Protein AF-A0A6C0BG26-F1 (afdb_monomer_lite)

Sequence (231 aa):
MASESINTCLINWVTEQQRTPGCIRQIKELVEAQPPTTLTLYRGHTGGEAVIYDAEWWSTSSSKTVANSEFSKKSGSQFMIHVMNVPVLDVNRYANENGFLTDLKEYASECEYILLGGGTFYNSPNMTSVGFRDDNDGKYSTWYRIEPRAHVFTNEEVIRRALNRVSGMEDMINDDNDLNPYINDLLLTKGQKDTIMKHILSTKNVKNGGTRRKRCKHSKRHSRRLKAYMY

Secondary structure (DSSP, 8-state):
-PPPPHHHHHHHHHHH----HHHHHHHHHHHHTSPEEEEEEEEEESSS-------SEEEEES-HHHIIIII--TT-EEEEEEEEEEEEEEHHHHHHHTT-GGGGTTTGGG-EEEEESS-EEESSTT--SBS-EE-STTEEEEEEE---S-----HHHHHHHHHHHHHTTTTT--SGGGSHHHHHHS---HHHHHHHHHHHHHHHHHHTTS--PPPP---SSSSSTTSSS--

Radius of gyration: 18.45 Å; chains: 1; bounding box: 45×50×50 Å

Structure (mmCIF, N/CA/C/O backbone):
data_AF-A0A6C0BG26-F1
#
_entry.id   AF-A0A6C0BG26-F1
#
loop_
_atom_site.group_PDB
_atom_site.id
_atom_site.type_symbol
_atom_site.label_atom_id
_atom_site.label_alt_id
_atom_site.label_comp_id
_atom_site.label_asym_id
_atom_site.label_entity_id
_atom_site.label_seq_id
_atom_site.pdbx_PDB_ins_code
_atom_site.Cartn_x
_atom_site.Cartn_y
_atom_site.Cartn_z
_atom_site.occupancy
_atom_site.B_iso_or_equiv
_atom_site.auth_seq_id
_atom_site.auth_comp_id
_atom_site.auth_asym_id
_atom_site.auth_atom_id
_atom_site.pdbx_PDB_model_num
ATOM 1 N N . MET A 1 1 ? 5.583 2.942 29.988 1.00 46.28 1 MET A N 1
ATOM 2 C CA . MET A 1 1 ? 4.732 3.667 29.021 1.00 46.28 1 MET A CA 1
ATOM 3 C C . MET A 1 1 ? 3.665 2.694 28.552 1.00 46.28 1 MET A C 1
ATOM 5 O O . MET A 1 1 ? 4.033 1.573 28.226 1.00 46.28 1 MET A O 1
ATOM 9 N N . ALA A 1 2 ? 2.380 3.051 28.618 1.00 50.50 2 ALA A N 1
ATOM 10 C CA . ALA A 1 2 ? 1.315 2.194 28.092 1.00 50.50 2 ALA A CA 1
ATOM 11 C C . ALA A 1 2 ? 1.467 2.092 26.565 1.00 50.50 2 ALA A C 1
ATOM 13 O O . ALA A 1 2 ? 1.726 3.112 25.926 1.00 50.50 2 ALA A O 1
ATOM 14 N N . SER A 1 3 ? 1.376 0.891 25.987 1.00 67.06 3 SER A N 1
ATOM 15 C CA . SER A 1 3 ? 1.394 0.755 24.528 1.00 67.06 3 SER A CA 1
ATOM 16 C C . SER A 1 3 ? 0.088 1.304 23.962 1.00 67.06 3 SER A C 1
ATOM 18 O O . SER A 1 3 ? -0.987 0.899 24.407 1.00 67.06 3 SER A O 1
ATOM 20 N N . GLU A 1 4 ? 0.174 2.212 22.991 1.00 80.12 4 GLU A N 1
ATOM 21 C CA . GLU A 1 4 ? -0.990 2.650 22.215 1.00 80.12 4 GLU A CA 1
ATOM 22 C C . GLU A 1 4 ? -1.659 1.436 21.561 1.00 80.12 4 GLU A C 1
ATOM 24 O O . GLU A 1 4 ? -0.968 0.513 21.124 1.00 80.12 4 GLU A O 1
ATOM 29 N N . SER A 1 5 ? -2.994 1.422 21.520 1.00 91.69 5 SER A N 1
ATOM 30 C CA . SER A 1 5 ? -3.741 0.337 20.878 1.00 91.69 5 SER A CA 1
ATOM 31 C C . SER A 1 5 ? -3.563 0.369 19.357 1.00 91.69 5 SER A C 1
ATOM 33 O O . SER A 1 5 ? -3.412 1.447 18.776 1.00 91.69 5 SER A O 1
ATOM 35 N N . ILE A 1 6 ? -3.668 -0.788 18.696 1.00 93.00 6 ILE A N 1
ATOM 36 C CA . ILE A 1 6 ? -3.610 -0.877 17.228 1.00 93.00 6 ILE A CA 1
ATOM 37 C C . ILE A 1 6 ? -4.648 0.028 16.547 1.00 93.00 6 ILE A C 1
ATOM 39 O O . ILE A 1 6 ? -4.337 0.674 15.549 1.00 93.00 6 ILE A O 1
ATOM 43 N N . ASN A 1 7 ? -5.853 0.146 17.113 1.00 94.12 7 ASN A N 1
ATOM 44 C CA . ASN A 1 7 ? -6.909 0.998 16.563 1.00 94.12 7 ASN A CA 1
ATOM 45 C C . ASN A 1 7 ? -6.512 2.478 16.636 1.00 94.12 7 ASN A C 1
ATOM 47 O O . ASN A 1 7 ? -6.645 3.195 15.650 1.00 94.12 7 ASN A O 1
ATOM 51 N N . THR A 1 8 ? -5.945 2.918 17.765 1.00 93.12 8 THR A N 1
ATOM 52 C CA . THR A 1 8 ? -5.396 4.277 17.914 1.00 93.12 8 THR A CA 1
ATOM 53 C C . THR A 1 8 ? -4.284 4.534 16.901 1.00 93.12 8 THR A C 1
ATOM 55 O O . THR A 1 8 ? -4.273 5.571 16.246 1.00 93.12 8 THR A O 1
ATOM 58 N N . CYS A 1 9 ? -3.381 3.570 16.721 1.00 91.25 9 CYS A N 1
ATOM 59 C CA . CYS A 1 9 ? -2.314 3.673 15.736 1.00 91.25 9 CYS A CA 1
ATOM 60 C C . CYS A 1 9 ? -2.845 3.810 14.306 1.00 91.25 9 CYS A C 1
ATOM 62 O O . CYS A 1 9 ? -2.352 4.655 13.560 1.00 91.25 9 CYS A O 1
ATOM 64 N N . LEU A 1 10 ? -3.861 3.027 13.929 1.00 92.44 10 LEU A N 1
ATOM 65 C CA . LEU A 1 10 ? -4.459 3.111 12.598 1.00 92.44 10 LEU A CA 1
ATOM 66 C C . LEU A 1 10 ? -5.213 4.433 12.396 1.00 92.44 10 LEU A C 1
ATOM 68 O O . LEU A 1 10 ? -5.048 5.063 11.357 1.00 92.44 10 LEU A O 1
ATOM 72 N N . ILE A 1 11 ? -5.974 4.898 13.393 1.00 92.06 11 ILE A N 1
ATOM 73 C CA . ILE A 1 11 ? -6.655 6.202 13.341 1.00 92.06 11 ILE A CA 1
ATOM 74 C C . ILE A 1 11 ? -5.639 7.328 13.152 1.00 92.06 11 ILE A C 1
ATOM 76 O O . ILE A 1 11 ? -5.790 8.146 12.244 1.00 92.06 11 ILE A O 1
ATOM 80 N N . ASN A 1 12 ? -4.574 7.352 13.954 1.00 89.75 12 ASN A N 1
ATOM 81 C CA . ASN A 1 12 ? -3.554 8.396 13.869 1.00 89.75 12 ASN A CA 1
ATOM 82 C C . ASN A 1 12 ? -2.749 8.302 12.563 1.00 89.75 12 ASN A C 1
ATOM 84 O O . ASN A 1 12 ? -2.318 9.323 12.027 1.00 89.75 12 ASN A O 1
ATOM 88 N N . TRP A 1 13 ? -2.561 7.100 12.011 1.00 88.00 13 TRP A N 1
ATOM 89 C CA . TRP A 1 13 ? -1.994 6.935 10.674 1.00 88.00 13 TRP A CA 1
ATOM 90 C C . TRP A 1 13 ? -2.896 7.568 9.612 1.00 88.00 13 TRP A C 1
ATOM 92 O O . TRP A 1 13 ? -2.445 8.451 8.889 1.00 88.00 13 TRP A O 1
ATOM 102 N N . VAL A 1 14 ? -4.167 7.166 9.538 1.00 88.00 14 VAL A N 1
ATOM 103 C CA . VAL A 1 14 ? -5.095 7.629 8.492 1.00 88.00 14 VAL A CA 1
ATOM 104 C C . VAL A 1 14 ? -5.297 9.143 8.585 1.00 88.00 14 VAL A C 1
ATOM 106 O O . VAL A 1 14 ? -5.146 9.865 7.601 1.00 88.00 14 VAL A O 1
ATOM 109 N N . THR A 1 15 ? -5.571 9.646 9.789 1.00 85.81 15 THR A N 1
ATOM 110 C CA . THR A 1 15 ? -6.006 11.037 9.986 1.00 85.81 15 THR A CA 1
ATOM 111 C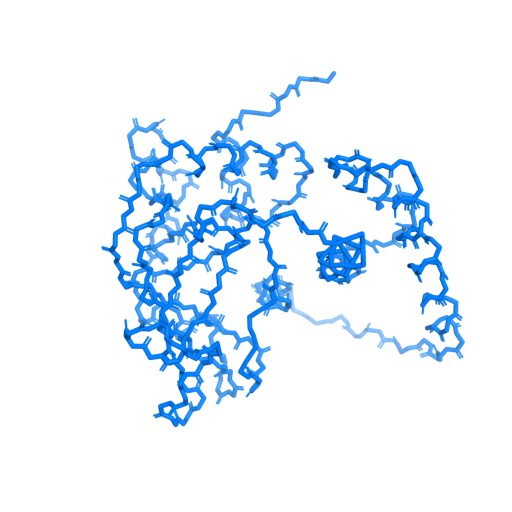 C . THR A 1 15 ? -4.841 12.022 10.108 1.00 85.81 15 THR A C 1
ATOM 113 O O . THR A 1 15 ? -4.891 13.120 9.543 1.00 85.81 15 THR A O 1
ATOM 116 N N . GLU A 1 16 ? -3.766 11.635 10.802 1.00 82.88 16 GLU A N 1
ATOM 117 C CA . GLU A 1 16 ? -2.639 12.518 11.129 1.00 82.88 16 GLU A CA 1
ATOM 118 C C . GLU A 1 16 ? -1.332 12.141 10.423 1.00 82.88 16 GLU A C 1
ATOM 120 O O . GLU A 1 16 ? -0.374 12.918 10.461 1.00 82.88 16 GLU A O 1
ATOM 125 N N . GLN A 1 17 ? -1.281 10.984 9.752 1.00 76.75 17 GLN A N 1
ATOM 126 C CA . GLN A 1 17 ? -0.060 10.416 9.170 1.00 76.75 17 GLN A CA 1
ATOM 127 C C . GLN A 1 17 ? 1.045 10.244 10.225 1.00 76.75 17 GLN A C 1
ATOM 129 O O . GLN A 1 17 ? 2.234 10.424 9.943 1.00 76.75 17 GLN A O 1
ATOM 134 N N . GLN A 1 18 ? 0.654 9.911 11.460 1.00 80.31 18 GLN A N 1
ATOM 135 C CA . GLN A 1 18 ? 1.579 9.676 12.564 1.00 80.31 18 GLN A CA 1
ATOM 136 C C . GLN A 1 18 ? 2.355 8.370 12.344 1.00 80.31 18 GLN A C 1
ATOM 138 O O . GLN A 1 18 ? 1.785 7.322 12.050 1.00 80.31 18 GLN A O 1
ATOM 143 N N . ARG A 1 19 ? 3.680 8.432 12.511 1.00 73.56 19 ARG A N 1
ATOM 144 C CA . ARG A 1 19 ? 4.614 7.334 12.212 1.00 73.56 19 ARG A CA 1
ATOM 145 C C . ARG A 1 19 ? 5.505 6.976 13.402 1.00 73.56 19 ARG A C 1
ATOM 147 O O . ARG A 1 19 ? 6.713 6.856 13.248 1.00 73.56 19 ARG A O 1
ATOM 154 N N . THR A 1 20 ? 4.944 6.845 14.605 1.00 80.06 20 THR A N 1
ATOM 155 C CA . THR A 1 20 ? 5.749 6.405 15.760 1.00 80.06 20 THR A CA 1
ATOM 156 C C . THR A 1 20 ? 6.237 4.966 15.539 1.00 80.06 20 THR A C 1
ATOM 158 O O . THR A 1 20 ? 5.482 4.162 14.989 1.00 80.06 20 THR A O 1
ATOM 161 N N . PRO A 1 21 ? 7.453 4.587 15.982 1.00 75.94 21 PRO A N 1
ATOM 162 C CA . PRO A 1 21 ? 7.977 3.232 15.765 1.00 75.94 21 PRO A CA 1
ATOM 163 C C . PRO A 1 21 ? 7.028 2.130 16.261 1.00 75.94 21 PRO A C 1
ATOM 165 O O . PRO A 1 21 ? 6.791 1.136 15.576 1.00 75.94 21 PRO A O 1
ATOM 168 N N . GLY A 1 22 ? 6.404 2.354 17.425 1.00 79.81 22 GLY A N 1
ATOM 169 C CA . GLY A 1 22 ? 5.422 1.441 18.007 1.00 79.81 22 GLY A CA 1
ATOM 170 C C . GLY A 1 22 ? 4.176 1.259 17.139 1.00 79.81 22 GLY A C 1
ATOM 171 O O . GLY A 1 22 ? 3.756 0.123 16.932 1.00 79.81 22 GLY A O 1
ATOM 172 N N . CYS A 1 23 ? 3.612 2.341 16.597 1.00 84.31 23 CYS A N 1
ATOM 173 C CA . CYS A 1 23 ? 2.473 2.236 15.688 1.00 84.31 23 CYS A CA 1
ATOM 174 C C . CYS A 1 23 ? 2.854 1.634 14.346 1.00 84.31 23 CYS A C 1
ATOM 176 O O . CYS A 1 23 ? 2.082 0.850 13.799 1.00 84.31 23 CYS A O 1
ATOM 178 N N . ILE A 1 24 ? 4.057 1.935 13.848 1.00 83.06 24 ILE A N 1
ATOM 179 C CA . ILE A 1 24 ? 4.533 1.348 12.602 1.00 83.06 24 ILE A CA 1
ATOM 180 C C . ILE A 1 24 ? 4.588 -0.171 12.716 1.00 83.06 24 ILE A C 1
ATOM 182 O O . ILE A 1 24 ? 4.045 -0.884 11.874 1.00 83.06 24 ILE A O 1
ATOM 186 N N . ARG A 1 25 ? 5.215 -0.669 13.783 1.00 83.75 25 ARG A N 1
ATOM 187 C CA . ARG A 1 25 ? 5.314 -2.105 14.036 1.00 83.75 25 ARG A CA 1
ATOM 188 C C . ARG A 1 25 ? 3.932 -2.752 14.144 1.00 83.75 25 ARG A C 1
ATOM 190 O O . ARG A 1 25 ? 3.691 -3.741 13.465 1.00 83.75 25 ARG A O 1
ATOM 197 N N . GLN A 1 26 ? 3.027 -2.164 14.926 1.00 87.81 26 GLN A N 1
ATOM 198 C CA . GLN A 1 26 ? 1.677 -2.701 15.118 1.00 87.81 26 GLN A CA 1
ATOM 199 C C . GLN A 1 26 ? 0.869 -2.753 13.811 1.00 87.81 26 GLN A C 1
ATOM 201 O O . GLN A 1 26 ? 0.265 -3.779 13.510 1.00 87.81 26 GLN A O 1
ATOM 206 N N . ILE A 1 27 ? 0.877 -1.683 13.006 1.00 90.38 27 ILE A N 1
ATOM 207 C CA . ILE A 1 27 ? 0.175 -1.663 11.709 1.00 90.38 27 ILE A CA 1
ATOM 208 C C . ILE A 1 27 ? 0.770 -2.711 10.772 1.00 90.38 27 ILE A C 1
ATOM 210 O O . ILE A 1 27 ? 0.035 -3.440 10.113 1.00 90.38 27 ILE A O 1
ATOM 214 N N . LYS A 1 28 ? 2.098 -2.830 10.734 1.00 87.62 28 LYS A N 1
ATOM 215 C CA . LYS A 1 28 ? 2.762 -3.841 9.915 1.00 87.62 28 LYS A CA 1
ATOM 216 C C . LYS A 1 28 ? 2.366 -5.262 10.322 1.00 87.62 28 LYS A C 1
ATOM 218 O O . LYS A 1 28 ? 2.008 -6.042 9.448 1.00 87.62 28 LYS A O 1
ATOM 223 N N . GLU A 1 29 ? 2.400 -5.581 11.615 1.00 88.50 29 GLU A N 1
ATOM 224 C CA . GLU A 1 29 ? 1.970 -6.884 12.146 1.00 88.50 29 GLU A CA 1
ATOM 225 C C . GLU A 1 29 ? 0.501 -7.170 11.797 1.00 88.50 29 GLU A C 1
ATOM 227 O O . GLU A 1 29 ? 0.163 -8.280 11.386 1.00 88.50 29 GLU A O 1
ATOM 232 N N . LEU A 1 30 ? -0.366 -6.152 11.875 1.00 93.50 30 LEU A N 1
ATOM 233 C CA . LEU A 1 30 ? -1.766 -6.261 11.467 1.00 93.50 30 LEU A CA 1
ATOM 234 C C . LEU A 1 30 ? -1.913 -6.592 9.973 1.00 93.50 30 LEU A C 1
ATOM 236 O O . LEU A 1 30 ? -2.741 -7.433 9.620 1.00 93.50 30 LEU A O 1
ATOM 240 N N . VAL A 1 31 ? -1.134 -5.945 9.101 1.00 93.12 31 VAL A N 1
ATOM 241 C CA . VAL A 1 31 ? -1.153 -6.199 7.649 1.00 93.12 31 VAL A CA 1
ATOM 242 C C . VAL A 1 31 ? -0.584 -7.585 7.335 1.00 93.12 31 VAL A C 1
ATOM 244 O O . VAL A 1 31 ? -1.168 -8.306 6.533 1.00 93.12 31 VAL A O 1
ATOM 247 N N . GLU A 1 32 ? 0.517 -7.987 7.977 1.00 90.69 32 GLU A N 1
ATOM 248 C CA . GLU A 1 32 ? 1.130 -9.317 7.818 1.00 90.69 32 GLU A CA 1
ATOM 249 C C . GLU A 1 32 ? 0.174 -10.455 8.213 1.00 90.69 32 GLU A C 1
ATOM 251 O O . GLU A 1 32 ? 0.242 -11.537 7.631 1.00 90.69 32 GLU A O 1
ATOM 256 N N . ALA A 1 33 ? -0.740 -10.204 9.154 1.00 90.25 33 ALA A N 1
ATOM 257 C CA . ALA A 1 33 ? -1.762 -11.159 9.577 1.00 90.25 33 ALA A CA 1
ATOM 258 C C . ALA A 1 33 ? -2.964 -11.272 8.615 1.00 90.25 33 ALA A C 1
ATOM 260 O O . ALA A 1 33 ? -3.807 -12.153 8.801 1.00 90.25 33 ALA A O 1
ATOM 261 N N . GLN A 1 34 ? -3.077 -10.402 7.603 1.00 93.38 34 GLN A N 1
ATOM 262 C CA . GLN A 1 34 ? -4.176 -10.464 6.635 1.00 93.38 34 GLN A CA 1
ATOM 263 C C . GLN A 1 34 ? -3.987 -11.622 5.644 1.00 93.38 34 GLN A C 1
ATOM 265 O O . GLN A 1 34 ? -2.857 -11.945 5.265 1.00 93.38 34 GLN A O 1
ATOM 270 N N . PRO A 1 35 ? -5.079 -12.238 5.156 1.00 91.25 35 PRO A N 1
ATOM 271 C CA . PRO A 1 35 ? -4.975 -13.240 4.108 1.00 91.25 35 PRO A CA 1
ATOM 272 C C . PRO A 1 35 ? -4.396 -12.624 2.819 1.00 91.25 35 PRO A C 1
ATOM 274 O O . PRO A 1 35 ? -4.797 -11.521 2.421 1.00 91.25 35 PRO A O 1
ATOM 277 N N . PRO A 1 36 ? -3.488 -13.330 2.122 1.00 92.56 36 PRO A N 1
ATOM 278 C CA . PRO A 1 36 ? -3.013 -12.906 0.813 1.00 92.56 36 PRO A CA 1
ATOM 279 C C . PRO A 1 36 ? -4.170 -12.692 -0.164 1.00 92.56 36 PRO A C 1
ATOM 281 O O . PRO A 1 36 ? -5.054 -13.539 -0.291 1.00 92.56 36 PRO A O 1
ATOM 284 N N . THR A 1 37 ? -4.163 -11.557 -0.861 1.00 94.25 37 THR A N 1
ATOM 285 C CA . THR A 1 37 ? -5.224 -11.183 -1.802 1.00 94.25 37 THR A CA 1
ATOM 286 C C . THR A 1 37 ? -4.628 -10.723 -3.129 1.00 94.25 37 THR A C 1
ATOM 288 O O . THR A 1 37 ? -3.516 -10.191 -3.187 1.00 94.25 37 THR A O 1
ATOM 291 N N . THR A 1 38 ? -5.381 -10.935 -4.209 1.00 96.25 38 THR A N 1
ATOM 292 C CA . THR A 1 38 ? -5.090 -10.394 -5.538 1.00 96.25 38 THR A CA 1
ATOM 293 C C . THR A 1 38 ? -6.139 -9.351 -5.891 1.00 96.25 38 THR A C 1
ATOM 295 O O . THR A 1 38 ? -7.327 -9.663 -5.946 1.00 96.25 38 THR A O 1
ATOM 298 N N . LEU A 1 39 ? -5.709 -8.113 -6.119 1.00 97.44 39 LEU A N 1
ATOM 299 C CA . LEU A 1 39 ? -6.591 -6.993 -6.432 1.00 97.44 39 LEU A CA 1
ATOM 300 C C . LEU A 1 39 ? -5.829 -5.883 -7.159 1.00 97.44 39 LEU A C 1
ATOM 302 O O . LEU A 1 39 ? -4.603 -5.880 -7.209 1.00 97.44 39 LEU A O 1
ATOM 306 N N . THR A 1 40 ? -6.561 -4.924 -7.721 1.00 97.44 40 THR A N 1
ATOM 307 C CA . THR A 1 40 ? -5.962 -3.728 -8.326 1.00 97.44 40 THR A CA 1
ATOM 308 C C . THR A 1 40 ? -6.198 -2.525 -7.428 1.00 97.44 40 THR A C 1
ATOM 310 O O . THR A 1 40 ? -7.335 -2.244 -7.055 1.00 97.44 40 THR A O 1
ATOM 313 N N . LEU A 1 41 ? -5.117 -1.825 -7.102 1.00 96.25 41 LEU A N 1
ATOM 314 C CA . LEU A 1 41 ? -5.097 -0.637 -6.258 1.00 96.25 41 LEU A CA 1
ATOM 315 C C . LEU A 1 41 ? -4.443 0.523 -7.009 1.00 96.25 41 LEU A C 1
ATOM 317 O O . LEU A 1 41 ? -3.731 0.327 -7.993 1.00 96.25 41 LEU A O 1
ATOM 321 N N . TYR A 1 42 ? -4.682 1.739 -6.539 1.00 92.69 42 TYR A N 1
ATOM 322 C CA . TYR A 1 42 ? -4.214 2.967 -7.160 1.00 92.69 42 TYR A CA 1
ATOM 323 C C . TYR A 1 42 ? -3.425 3.807 -6.163 1.00 92.69 42 TYR A C 1
ATOM 325 O O . TYR A 1 42 ? -3.792 3.919 -4.993 1.00 92.69 42 TYR A O 1
ATOM 333 N N . ARG A 1 43 ? -2.347 4.433 -6.632 1.00 88.75 43 ARG A N 1
ATOM 334 C CA . ARG A 1 43 ? -1.528 5.346 -5.832 1.00 88.75 43 ARG A CA 1
ATOM 335 C C . ARG A 1 43 ? -1.169 6.574 -6.654 1.00 88.75 43 ARG A C 1
ATOM 337 O O . ARG A 1 43 ? -0.653 6.449 -7.761 1.00 88.75 43 ARG A O 1
ATOM 344 N N . GLY A 1 44 ? -1.437 7.754 -6.106 1.00 83.00 44 GLY A N 1
ATOM 345 C CA . GLY A 1 44 ? -0.935 9.012 -6.650 1.00 83.00 44 GLY A CA 1
ATOM 346 C C . GLY A 1 44 ? 0.423 9.354 -6.046 1.00 83.00 44 GLY A C 1
ATOM 347 O O . GLY A 1 44 ? 0.684 9.059 -4.879 1.00 83.00 44 GLY A O 1
ATOM 348 N N . HIS A 1 45 ? 1.288 9.975 -6.839 1.00 75.50 45 HIS A N 1
ATOM 349 C CA . HIS A 1 45 ? 2.613 10.416 -6.421 1.00 75.50 45 HIS A CA 1
ATOM 350 C C . HIS A 1 45 ? 2.875 11.853 -6.867 1.00 75.50 45 HIS A C 1
ATOM 352 O O . HIS A 1 45 ? 2.519 12.277 -7.969 1.00 75.50 45 HIS A O 1
ATOM 358 N N . THR A 1 46 ? 3.516 12.629 -5.994 1.00 65.12 46 THR A N 1
ATOM 359 C CA . THR A 1 46 ? 3.890 14.013 -6.293 1.00 65.12 46 THR A CA 1
ATOM 360 C C . THR A 1 46 ? 5.293 14.060 -6.884 1.00 65.12 46 THR A C 1
ATOM 362 O O . THR A 1 46 ? 6.275 14.129 -6.157 1.00 65.12 46 THR A O 1
ATOM 365 N N . GLY A 1 47 ? 5.372 14.039 -8.209 1.00 62.44 47 GLY A N 1
ATOM 366 C CA . GLY A 1 47 ? 6.617 14.026 -8.977 1.00 62.44 47 GLY A CA 1
ATOM 367 C C . GLY A 1 47 ? 6.368 13.316 -10.303 1.00 62.44 47 GLY A C 1
ATOM 368 O O . GLY A 1 47 ? 5.490 12.463 -10.361 1.00 62.44 47 GLY A O 1
ATOM 369 N N . GLY A 1 48 ? 7.075 13.695 -11.368 1.00 59.09 48 GLY A N 1
ATOM 370 C CA . GLY A 1 48 ? 6.920 13.065 -12.689 1.00 59.09 48 GLY A CA 1
ATOM 371 C C . GLY A 1 48 ? 7.708 11.761 -12.851 1.00 59.09 48 GLY A C 1
ATOM 372 O O . GLY A 1 48 ? 7.736 11.196 -13.940 1.00 59.09 48 GLY A O 1
ATOM 373 N N . GLU A 1 49 ? 8.394 11.309 -11.801 1.00 65.19 49 GLU A N 1
ATOM 374 C CA . GLU A 1 49 ? 9.271 10.142 -11.851 1.00 65.19 49 GLU A CA 1
ATOM 375 C C . GLU A 1 49 ? 8.478 8.836 -11.691 1.00 65.19 49 GLU A C 1
ATOM 377 O O . GLU A 1 49 ? 7.501 8.756 -10.941 1.00 65.19 49 GLU A O 1
ATOM 382 N N . ALA A 1 50 ? 8.917 7.800 -12.406 1.00 66.12 50 ALA A N 1
ATOM 383 C CA . ALA A 1 50 ? 8.379 6.443 -12.352 1.00 66.12 50 ALA A CA 1
ATOM 384 C C . ALA A 1 50 ? 9.049 5.636 -11.225 1.00 66.12 50 ALA A C 1
ATOM 386 O O . ALA A 1 50 ? 9.698 4.621 -11.482 1.00 66.12 50 ALA A O 1
ATOM 387 N N . VAL A 1 51 ? 8.979 6.121 -9.982 1.00 68.00 51 VAL A N 1
ATOM 388 C CA . VAL A 1 51 ? 9.672 5.489 -8.851 1.00 68.00 51 VAL A CA 1
ATOM 389 C C . VAL A 1 51 ? 8.735 5.335 -7.663 1.00 68.00 51 VAL A C 1
ATOM 391 O O . VAL A 1 51 ? 8.199 6.309 -7.152 1.00 68.00 51 VAL A O 1
ATOM 394 N N . ILE A 1 52 ? 8.598 4.098 -7.184 1.00 66.50 52 ILE A N 1
ATOM 395 C CA . ILE A 1 52 ? 8.071 3.795 -5.852 1.00 66.50 52 ILE A CA 1
ATOM 396 C C . ILE A 1 52 ? 9.249 3.308 -5.008 1.00 66.50 52 ILE A C 1
ATOM 398 O O . ILE A 1 52 ? 9.869 2.294 -5.339 1.00 66.50 52 ILE A O 1
ATOM 402 N N . TYR A 1 53 ? 9.579 4.033 -3.938 1.00 67.31 53 TYR A N 1
ATOM 403 C CA . TYR A 1 53 ? 10.661 3.642 -3.035 1.00 67.31 53 TYR A CA 1
ATOM 404 C C . TYR A 1 53 ? 10.247 2.474 -2.127 1.00 67.31 53 TYR A C 1
ATOM 406 O O . TYR A 1 53 ? 9.064 2.250 -1.850 1.00 67.31 53 TYR A O 1
ATOM 414 N N . ASP A 1 54 ? 11.248 1.715 -1.672 1.00 69.00 54 ASP A N 1
ATOM 415 C CA . ASP A 1 54 ? 11.044 0.624 -0.715 1.00 69.00 54 ASP A CA 1
ATOM 416 C C . ASP A 1 54 ? 10.564 1.195 0.626 1.00 69.00 54 ASP A C 1
ATOM 418 O O . ASP A 1 54 ? 11.191 2.097 1.181 1.00 69.00 54 ASP A O 1
ATOM 422 N N . ALA A 1 55 ? 9.469 0.648 1.144 1.00 70.69 55 ALA A N 1
ATOM 423 C CA . ALA A 1 55 ? 8.829 1.065 2.387 1.00 70.69 55 ALA A CA 1
ATOM 424 C C . ALA A 1 55 ? 8.347 -0.168 3.163 1.00 70.69 55 ALA A C 1
ATOM 426 O O . ALA A 1 55 ? 8.261 -1.263 2.607 1.00 70.69 55 ALA A O 1
ATOM 427 N N . GLU A 1 56 ? 8.028 -0.011 4.448 1.00 71.56 56 GLU A N 1
ATOM 428 C CA . GLU A 1 56 ? 7.404 -1.057 5.272 1.00 71.56 56 GLU A CA 1
ATOM 429 C C . GLU A 1 56 ? 6.025 -1.464 4.743 1.00 71.56 56 GLU A C 1
ATOM 431 O O . GLU A 1 56 ? 5.654 -2.636 4.820 1.00 71.56 56 GLU A O 1
ATOM 436 N N . TRP A 1 57 ? 5.294 -0.501 4.189 1.00 81.81 57 TRP A N 1
ATOM 437 C CA . TRP A 1 57 ? 4.036 -0.668 3.474 1.00 81.81 57 TRP A CA 1
ATOM 438 C C . TRP A 1 57 ? 3.788 0.552 2.587 1.00 81.81 57 TRP A C 1
ATOM 440 O O . TRP A 1 57 ? 4.424 1.597 2.744 1.00 81.81 57 TRP A O 1
ATOM 450 N N . TRP A 1 58 ? 2.803 0.447 1.700 1.00 85.38 58 TRP A N 1
ATOM 451 C CA . TRP A 1 58 ? 2.294 1.581 0.937 1.00 85.38 58 TRP A CA 1
ATOM 452 C C . TRP A 1 58 ? 0.809 1.779 1.204 1.00 85.38 58 TRP A C 1
ATOM 454 O O . TRP A 1 58 ? 0.029 0.830 1.198 1.00 85.38 58 TRP A O 1
ATOM 464 N N . SER A 1 59 ? 0.428 3.038 1.405 1.00 88.94 59 SER A N 1
ATOM 465 C CA . SER A 1 59 ? -0.970 3.457 1.362 1.00 88.94 59 SER A CA 1
ATOM 466 C C . SER A 1 59 ? -1.427 3.547 -0.095 1.00 88.94 59 SER A C 1
ATOM 468 O O . SER A 1 59 ? -0.726 4.085 -0.961 1.00 88.94 59 SER A O 1
ATOM 470 N N . THR A 1 60 ? -2.573 2.963 -0.389 1.00 92.25 60 THR A N 1
ATOM 471 C CA . THR A 1 60 ? -3.154 2.886 -1.729 1.00 92.25 60 THR A CA 1
ATOM 472 C C . THR A 1 60 ? -4.664 3.046 -1.620 1.00 92.25 60 THR A C 1
ATOM 474 O O . THR A 1 60 ? -5.215 2.965 -0.530 1.00 92.25 60 THR A O 1
ATOM 477 N N . SER A 1 61 ? -5.351 3.276 -2.730 1.00 93.69 61 SER A N 1
ATOM 478 C CA . SER A 1 61 ? -6.808 3.372 -2.761 1.00 93.69 61 SER A CA 1
ATOM 479 C C . SER A 1 61 ? -7.377 2.388 -3.771 1.00 93.69 61 SER A C 1
ATOM 481 O O . SER A 1 61 ? -6.805 2.203 -4.845 1.00 93.69 61 SER A O 1
ATOM 483 N N . SER A 1 62 ? -8.533 1.792 -3.489 1.00 93.69 62 SER A N 1
ATOM 484 C CA . SER A 1 62 ? -9.293 1.082 -4.530 1.00 93.69 62 SER A CA 1
ATOM 485 C C . SER A 1 62 ? -9.968 2.041 -5.523 1.00 93.69 62 SER A C 1
ATOM 487 O O . SER A 1 62 ? -10.385 1.629 -6.606 1.00 93.69 62 SER A O 1
ATOM 489 N N . SER A 1 63 ? -10.037 3.337 -5.201 1.00 90.75 63 SER A N 1
ATOM 490 C CA . SER A 1 63 ? -10.624 4.374 -6.044 1.00 90.75 63 SER A CA 1
ATOM 491 C C . SE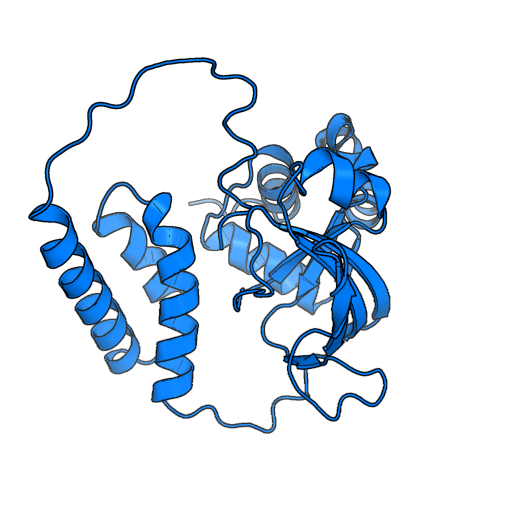R A 1 63 ? -9.557 5.100 -6.860 1.00 90.75 63 SER A C 1
ATOM 493 O O . SER A 1 63 ? -8.818 5.952 -6.359 1.00 90.75 63 SER A O 1
ATOM 495 N N . LYS A 1 64 ? -9.537 4.836 -8.172 1.00 88.12 64 LYS A N 1
ATOM 496 C CA . LYS A 1 64 ? -8.708 5.585 -9.130 1.00 88.12 64 LYS A CA 1
ATOM 497 C C . LYS A 1 64 ? -8.955 7.093 -9.042 1.00 88.12 64 LYS A C 1
ATOM 499 O O . LYS A 1 64 ? -8.020 7.880 -9.132 1.00 88.12 64 LYS A O 1
ATOM 504 N N . THR A 1 65 ? -10.212 7.499 -8.861 1.00 86.50 65 THR A N 1
ATOM 505 C CA . THR A 1 65 ? -10.590 8.915 -8.782 1.00 86.50 65 THR A CA 1
ATOM 506 C C . THR A 1 65 ? -9.948 9.592 -7.582 1.00 86.50 65 THR A C 1
ATOM 508 O O . THR A 1 65 ? -9.337 10.637 -7.765 1.00 86.50 65 THR A O 1
ATOM 511 N N . VAL A 1 66 ? -10.022 8.979 -6.395 1.00 84.06 66 VAL A N 1
ATOM 512 C CA . VAL A 1 66 ? -9.400 9.510 -5.170 1.00 84.06 66 VAL A CA 1
ATOM 513 C C . VAL A 1 66 ? -7.888 9.594 -5.340 1.00 84.06 66 VAL A C 1
ATOM 515 O O . VAL A 1 66 ? -7.308 10.658 -5.122 1.00 84.06 66 VAL A O 1
ATOM 518 N N . ALA A 1 67 ? -7.258 8.504 -5.799 1.00 79.00 67 ALA A N 1
ATOM 519 C CA . ALA A 1 67 ? -5.818 8.463 -6.049 1.00 79.00 67 ALA A CA 1
ATOM 520 C C . ALA A 1 67 ? -5.358 9.617 -6.956 1.00 79.00 67 ALA A C 1
ATOM 522 O O . ALA A 1 67 ? -4.308 10.224 -6.736 1.00 79.00 67 ALA A O 1
ATOM 523 N N . ASN A 1 68 ? -6.192 9.962 -7.937 1.00 76.19 68 ASN A N 1
ATOM 524 C CA . ASN A 1 68 ? -5.909 11.015 -8.893 1.00 76.19 68 ASN A CA 1
ATOM 525 C C . ASN A 1 68 ? -6.180 12.417 -8.342 1.00 76.19 68 ASN A C 1
ATOM 527 O O . ASN A 1 68 ? -5.327 13.290 -8.477 1.00 76.19 68 ASN A O 1
ATOM 531 N N . SER A 1 69 ? -7.352 12.657 -7.753 1.00 72.50 69 SER A N 1
ATOM 532 C CA . SER A 1 69 ? -7.783 13.999 -7.344 1.00 72.50 69 SER A CA 1
ATOM 533 C C . SER A 1 69 ? -7.050 14.511 -6.113 1.00 72.50 69 SER A C 1
ATOM 535 O O . SER A 1 69 ? -6.796 15.710 -6.010 1.00 72.50 69 SER A O 1
ATOM 537 N N . GLU A 1 70 ? -6.725 13.613 -5.186 1.00 67.00 70 GLU A N 1
ATOM 538 C CA . GLU A 1 70 ? -6.139 13.986 -3.900 1.00 67.00 70 GLU A CA 1
ATOM 539 C C . GLU A 1 70 ? -4.610 13.964 -3.929 1.00 67.00 70 GLU A C 1
ATOM 541 O O . GLU A 1 70 ? -3.958 14.779 -3.270 1.00 67.00 70 GLU A O 1
ATOM 546 N N . PHE A 1 71 ? -4.024 13.056 -4.718 1.00 63.38 71 PHE A N 1
ATOM 547 C CA . PHE A 1 71 ? -2.617 12.685 -4.548 1.00 63.38 71 PHE A CA 1
ATOM 548 C C . PHE A 1 71 ? -1.760 12.838 -5.811 1.00 63.38 71 PHE A C 1
ATOM 550 O O . PHE A 1 71 ? -0.544 13.000 -5.697 1.00 63.38 71 PHE A O 1
ATOM 557 N N . SER A 1 72 ? -2.361 12.908 -7.006 1.00 57.84 72 SER A N 1
ATOM 558 C CA . SER A 1 72 ? -1.662 13.330 -8.228 1.00 57.84 72 SER A CA 1
ATOM 559 C C . SER A 1 72 ? -1.999 14.793 -8.543 1.00 57.84 72 SER A C 1
ATOM 561 O O . SER A 1 72 ? -3.116 15.138 -8.920 1.00 57.84 72 SER A O 1
ATOM 563 N N . LYS A 1 73 ? -1.044 15.715 -8.378 1.00 62.97 73 LYS A N 1
ATOM 564 C CA . LYS A 1 73 ? -1.210 17.082 -8.915 1.00 62.97 73 LYS A CA 1
ATOM 565 C C . LYS A 1 73 ? -1.233 17.034 -10.452 1.00 62.97 73 LYS A C 1
ATOM 567 O O . LYS A 1 73 ? -0.914 16.009 -11.039 1.00 62.97 73 LYS A O 1
ATOM 572 N N . LYS A 1 74 ? -1.489 18.172 -11.118 1.00 57.81 74 LYS A N 1
ATOM 573 C CA 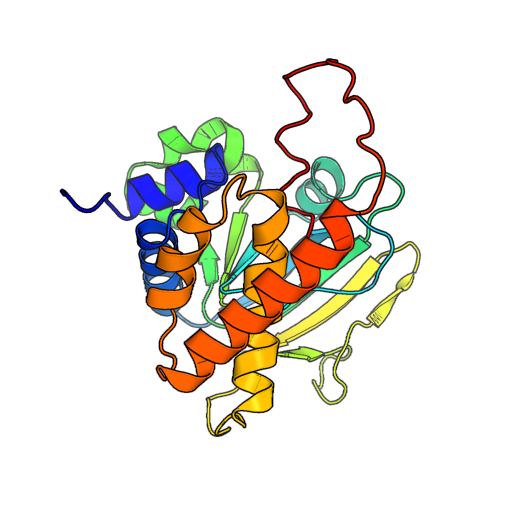. LYS A 1 74 ? -1.436 18.318 -12.596 1.00 57.81 74 LYS A CA 1
ATOM 574 C C . LYS A 1 74 ? -0.154 17.782 -13.278 1.00 57.81 74 LYS A C 1
ATOM 576 O O . LYS A 1 74 ? -0.143 17.671 -14.494 1.00 57.81 74 LYS A O 1
ATOM 581 N N . SER A 1 75 ? 0.907 17.489 -12.525 1.00 59.59 75 SER A N 1
ATOM 582 C CA . SER A 1 75 ? 2.201 16.981 -13.000 1.00 59.59 75 SER A CA 1
ATOM 583 C C . SER A 1 75 ? 2.718 15.778 -12.185 1.00 59.59 75 SER A C 1
ATOM 585 O O . SER A 1 75 ? 3.929 15.618 -12.047 1.00 59.59 75 SER A O 1
ATOM 587 N N . GLY A 1 76 ? 1.830 15.025 -11.528 1.00 71.50 76 GLY A N 1
ATOM 588 C CA . GLY A 1 76 ? 2.192 13.871 -10.696 1.00 71.50 76 GLY A CA 1
ATOM 589 C C . GLY A 1 76 ? 1.990 12.533 -11.404 1.00 71.50 76 GLY A C 1
ATOM 590 O O . GLY A 1 76 ? 1.132 12.427 -12.279 1.00 71.50 76 GLY A O 1
ATOM 591 N N . SER A 1 77 ? 2.750 11.521 -10.990 1.00 81.31 77 SER A N 1
ATOM 592 C CA . SER A 1 77 ? 2.601 10.145 -11.457 1.00 81.31 77 SER A CA 1
ATOM 593 C C . SER A 1 77 ? 1.380 9.452 -10.834 1.00 81.31 77 SER A C 1
ATOM 595 O O . SER A 1 77 ? 1.024 9.690 -9.676 1.00 81.31 77 SER A O 1
ATOM 597 N N . GLN A 1 78 ? 0.747 8.563 -11.594 1.00 86.12 78 GLN A N 1
ATOM 598 C CA . GLN A 1 78 ? -0.359 7.708 -11.162 1.00 86.12 78 GLN A CA 1
ATOM 599 C C . GLN A 1 78 ? 0.028 6.252 -11.374 1.00 86.12 78 GLN A C 1
ATOM 601 O O . GLN A 1 78 ? 0.335 5.857 -12.492 1.00 86.12 78 GLN A O 1
ATOM 606 N N . PHE A 1 79 ? -0.036 5.443 -10.325 1.00 89.69 79 PHE A N 1
ATOM 607 C CA . PHE A 1 79 ? 0.272 4.021 -10.395 1.00 89.69 79 PHE A CA 1
ATOM 608 C C . PHE A 1 79 ? -1.002 3.197 -10.263 1.00 89.69 79 PHE A C 1
ATOM 610 O O . PHE A 1 79 ? -1.728 3.322 -9.277 1.00 89.69 79 PHE A O 1
ATOM 617 N N . MET A 1 80 ? -1.247 2.332 -11.242 1.00 94.94 80 MET A N 1
ATOM 618 C CA . MET A 1 80 ? -2.157 1.199 -11.145 1.00 94.94 80 MET A CA 1
ATOM 619 C C . MET A 1 80 ? -1.338 -0.030 -10.750 1.00 94.94 80 MET A C 1
ATOM 621 O O . MET A 1 80 ? -0.480 -0.494 -11.501 1.00 94.94 80 MET A O 1
ATOM 625 N N . ILE A 1 81 ? -1.584 -0.530 -9.546 1.00 95.62 81 ILE A N 1
ATOM 626 C CA . ILE A 1 81 ? -0.821 -1.603 -8.918 1.00 95.62 81 ILE A CA 1
ATOM 627 C C . ILE A 1 81 ? -1.701 -2.849 -8.887 1.00 95.62 81 ILE A C 1
ATOM 629 O O . ILE A 1 81 ? -2.656 -2.935 -8.116 1.00 95.62 81 ILE A O 1
ATOM 633 N N . HIS A 1 82 ? -1.374 -3.827 -9.723 1.00 97.50 82 HIS A N 1
ATOM 634 C CA . HIS A 1 82 ? -1.947 -5.165 -9.673 1.00 97.50 82 HIS A CA 1
ATOM 635 C C . HIS A 1 82 ? -1.223 -5.959 -8.585 1.00 97.50 82 HIS A C 1
ATOM 637 O O . HIS A 1 82 ? -0.135 -6.492 -8.798 1.00 97.50 82 HIS A O 1
ATOM 643 N N . VAL A 1 83 ? -1.805 -5.987 -7.392 1.00 96.62 83 VAL A N 1
ATOM 644 C CA . VAL A 1 83 ? -1.302 -6.753 -6.254 1.00 96.62 83 VAL A CA 1
ATOM 645 C C . VAL A 1 83 ? -1.592 -8.228 -6.497 1.00 96.62 83 VAL A C 1
ATOM 647 O O . VAL A 1 83 ? -2.737 -8.590 -6.758 1.00 96.62 83 VAL A O 1
ATOM 650 N N . MET A 1 84 ? -0.566 -9.070 -6.402 1.00 96.12 84 MET A N 1
ATOM 651 C CA . MET A 1 84 ? -0.629 -10.495 -6.715 1.00 96.12 84 MET A CA 1
ATOM 652 C C . MET A 1 84 ? -0.312 -11.321 -5.468 1.00 96.12 84 MET A C 1
ATOM 654 O O . MET A 1 84 ? 0.856 -11.470 -5.106 1.00 96.12 84 MET A O 1
ATOM 658 N N . ASN A 1 85 ? -1.346 -11.888 -4.839 1.00 93.81 85 ASN A N 1
ATOM 659 C CA . ASN A 1 85 ? -1.217 -12.775 -3.679 1.00 93.81 85 ASN A CA 1
ATOM 660 C C . ASN A 1 85 ? -0.388 -12.165 -2.526 1.00 93.81 85 ASN A C 1
ATOM 662 O O . ASN A 1 85 ? 0.544 -12.790 -2.018 1.00 93.81 85 ASN A O 1
ATOM 666 N N . VAL A 1 86 ? -0.710 -10.932 -2.123 1.00 93.88 86 VAL A N 1
ATOM 667 C CA . VAL A 1 86 ? -0.025 -10.225 -1.024 1.00 93.88 86 VAL A CA 1
ATOM 668 C C . VAL A 1 86 ? -1.021 -9.879 0.086 1.00 93.88 86 VAL A C 1
ATOM 670 O O . VAL A 1 86 ? -2.155 -9.516 -0.233 1.00 93.88 86 VAL A O 1
ATOM 673 N N . PRO A 1 87 ? -0.638 -9.969 1.374 1.00 93.25 87 PRO A N 1
ATOM 674 C CA . PRO A 1 87 ? -1.444 -9.435 2.466 1.00 93.25 87 PRO A CA 1
ATOM 675 C C . PRO A 1 87 ? -1.721 -7.936 2.295 1.00 93.25 87 PRO A C 1
ATOM 677 O O . PRO A 1 87 ? -0.808 -7.129 2.088 1.00 93.25 87 PRO A O 1
ATOM 680 N N . VAL A 1 88 ? -2.997 -7.570 2.385 1.00 94.88 88 VAL A N 1
ATOM 681 C CA . VAL A 1 88 ? -3.472 -6.185 2.321 1.00 94.88 88 VAL A CA 1
ATOM 682 C C . VAL A 1 88 ? -4.495 -5.949 3.417 1.00 94.88 88 VAL A C 1
ATOM 684 O O . VAL A 1 88 ? -5.326 -6.813 3.689 1.00 94.88 88 VAL A O 1
ATOM 687 N N . LEU A 1 89 ? -4.458 -4.769 4.023 1.00 96.62 89 LEU A N 1
ATOM 688 C CA . LEU A 1 89 ? -5.469 -4.332 4.978 1.00 96.62 89 LEU A CA 1
ATOM 689 C C . LEU A 1 89 ? -6.438 -3.375 4.288 1.00 96.62 89 LEU A C 1
ATOM 691 O O . LEU A 1 89 ? -6.028 -2.302 3.854 1.00 96.62 89 LEU A O 1
ATOM 695 N N . ASP A 1 90 ? -7.715 -3.747 4.229 1.00 96.88 90 ASP A N 1
ATOM 696 C CA . ASP A 1 90 ? -8.812 -2.824 3.927 1.00 96.88 90 ASP A CA 1
ATOM 697 C C . ASP A 1 90 ? -9.146 -2.034 5.198 1.00 96.88 90 ASP A C 1
ATOM 699 O O . ASP A 1 90 ? -9.694 -2.585 6.160 1.00 96.88 90 ASP A O 1
ATOM 703 N N . VAL A 1 91 ? -8.778 -0.752 5.222 1.00 95.19 91 VAL A N 1
ATOM 704 C CA . VAL A 1 91 ? -8.874 0.084 6.426 1.00 95.19 91 VAL A CA 1
ATOM 705 C C . VAL A 1 91 ? -10.326 0.267 6.856 1.00 95.19 91 VAL A C 1
ATOM 707 O O . VAL A 1 91 ? -10.642 0.135 8.039 1.00 95.19 91 VAL A O 1
ATOM 710 N N . ASN A 1 92 ? -11.224 0.527 5.906 1.00 93.50 92 ASN A N 1
ATOM 711 C CA . ASN A 1 92 ? -12.636 0.765 6.196 1.00 93.50 92 ASN A CA 1
ATOM 712 C C . ASN A 1 92 ? -13.315 -0.492 6.717 1.00 93.50 92 ASN A C 1
ATOM 714 O O . ASN A 1 92 ? -14.072 -0.433 7.689 1.00 93.50 92 ASN A O 1
ATOM 718 N N . ARG A 1 93 ? -13.040 -1.632 6.078 1.00 95.69 93 ARG A N 1
ATOM 719 C CA . ARG A 1 93 ? -13.574 -2.915 6.522 1.00 95.69 93 ARG A CA 1
ATOM 720 C C . ARG A 1 93 ? -13.100 -3.234 7.935 1.00 95.69 93 ARG A C 1
ATOM 722 O O . ARG A 1 93 ? -13.936 -3.512 8.792 1.00 95.69 93 ARG A O 1
ATOM 729 N N . TYR A 1 94 ? -11.797 -3.125 8.193 1.00 96.12 94 TYR A N 1
ATOM 730 C CA . TYR A 1 94 ? -11.233 -3.382 9.516 1.00 96.12 94 TYR A CA 1
ATOM 731 C C . TYR A 1 94 ? -11.819 -2.438 10.576 1.00 96.12 94 TYR A C 1
ATOM 733 O O . TYR A 1 94 ? -12.237 -2.892 11.641 1.00 96.12 94 TYR A O 1
ATOM 741 N N . ALA A 1 95 ? -11.913 -1.138 10.283 1.00 94.81 95 ALA A N 1
ATOM 742 C CA . ALA A 1 95 ? -12.480 -0.152 11.202 1.00 94.81 95 ALA A CA 1
ATOM 743 C C . ALA A 1 95 ? -13.965 -0.403 11.498 1.00 94.81 95 ALA A C 1
ATOM 745 O O . ALA A 1 95 ? -14.416 -0.187 12.624 1.00 94.81 95 ALA A O 1
ATOM 746 N N . ASN A 1 96 ? -14.726 -0.881 10.510 1.00 95.62 96 ASN A N 1
ATOM 747 C CA . ASN A 1 96 ? -16.120 -1.276 10.691 1.00 95.62 96 ASN A CA 1
ATOM 748 C C . ASN A 1 96 ? -16.246 -2.520 11.581 1.00 95.62 96 ASN A C 1
ATOM 750 O O . ASN A 1 96 ? -17.017 -2.514 12.536 1.00 95.62 96 ASN A O 1
ATOM 754 N N . GLU A 1 97 ? -15.459 -3.561 11.298 1.00 95.50 97 GLU A N 1
ATOM 755 C CA . GLU A 1 97 ? -15.443 -4.816 12.065 1.00 95.50 97 GLU A CA 1
ATOM 756 C C . GLU A 1 97 ? -14.996 -4.605 13.524 1.00 95.50 97 GLU A C 1
ATOM 758 O O . GLU A 1 97 ? -15.448 -5.321 14.415 1.00 95.50 97 GLU A O 1
ATOM 763 N N . ASN A 1 98 ? -14.168 -3.588 13.783 1.00 95.38 98 ASN A N 1
ATOM 764 C CA . ASN A 1 98 ? -13.636 -3.261 15.110 1.00 95.38 98 ASN A CA 1
ATOM 765 C C . ASN A 1 98 ? -14.306 -2.041 15.775 1.00 95.38 98 ASN A C 1
ATOM 767 O O . ASN A 1 98 ? -13.848 -1.588 16.825 1.00 95.38 98 ASN A O 1
ATOM 771 N N . GLY A 1 99 ? -15.383 -1.504 15.191 1.00 93.69 99 GLY A N 1
ATOM 772 C CA . GLY A 1 99 ? -16.245 -0.509 15.838 1.00 93.69 99 GLY A CA 1
ATOM 773 C C . GLY A 1 99 ? -15.695 0.918 15.942 1.00 93.69 99 GLY A C 1
ATOM 774 O O . GLY A 1 99 ? -16.175 1.672 16.783 1.00 93.69 99 GLY A O 1
ATOM 775 N N . PHE A 1 100 ? -14.729 1.310 15.105 1.00 93.81 100 PHE A N 1
ATOM 776 C CA . PHE A 1 100 ? -14.146 2.665 15.106 1.00 93.81 100 PHE A CA 1
ATOM 777 C C . PHE A 1 100 ? -14.223 3.380 13.745 1.00 93.81 100 PHE A C 1
ATOM 779 O O . PHE A 1 100 ? -13.605 4.421 13.538 1.00 93.81 100 PHE A O 1
ATOM 786 N N . LEU A 1 101 ? -15.028 2.874 12.800 1.00 92.31 101 LEU A N 1
ATOM 787 C CA . LEU A 1 101 ? -15.234 3.524 11.495 1.00 92.31 101 LEU A CA 1
ATOM 788 C C . LEU A 1 101 ? -15.713 4.982 11.622 1.00 92.31 101 LEU A C 1
ATOM 790 O O . LEU A 1 101 ? -15.398 5.818 10.777 1.00 92.31 101 LEU A O 1
ATOM 794 N N . THR A 1 102 ? -16.462 5.311 12.679 1.00 91.25 102 THR A N 1
ATOM 795 C CA . THR A 1 102 ? -16.925 6.682 12.937 1.00 91.25 102 THR A CA 1
ATOM 796 C C . THR A 1 102 ? -15.786 7.673 13.121 1.00 91.25 102 THR A C 1
ATOM 798 O O . THR A 1 102 ? -15.944 8.829 12.731 1.00 91.25 102 THR A O 1
ATOM 801 N N . ASP A 1 103 ? -14.650 7.211 13.641 1.00 90.69 103 ASP A N 1
ATOM 802 C CA . ASP A 1 103 ? -13.454 8.023 13.873 1.00 90.69 103 ASP A CA 1
ATOM 803 C C . ASP A 1 103 ? -12.686 8.288 12.567 1.00 90.69 103 ASP A C 1
ATOM 805 O O . ASP A 1 103 ? -11.863 9.197 12.498 1.00 90.69 103 ASP A O 1
ATOM 809 N N . LEU A 1 104 ? -13.007 7.543 11.499 1.00 88.88 104 LEU A N 1
ATOM 810 C CA . LEU A 1 104 ? -12.443 7.693 10.155 1.00 88.88 104 LEU A CA 1
ATOM 811 C C . LEU A 1 104 ? -13.405 8.360 9.162 1.00 88.88 104 LEU A C 1
ATOM 813 O O . LEU A 1 104 ? -13.105 8.404 7.974 1.00 88.88 104 LEU A O 1
ATOM 817 N N . LYS A 1 105 ? -14.570 8.863 9.593 1.00 80.81 105 LYS A N 1
ATOM 818 C CA . LYS A 1 105 ? -15.680 9.253 8.694 1.00 80.81 105 LYS A CA 1
ATOM 819 C C . LYS A 1 105 ? -15.287 10.137 7.509 1.00 80.81 105 LYS A C 1
ATOM 821 O O . LYS A 1 105 ? -15.741 9.884 6.397 1.00 80.81 105 LYS A O 1
ATOM 826 N N . GLU A 1 106 ? -14.470 11.162 7.735 1.00 85.44 106 GLU A N 1
ATOM 827 C CA . GLU A 1 106 ? -14.040 12.083 6.670 1.00 85.44 106 GLU A CA 1
ATOM 828 C C . GLU A 1 106 ? -13.071 11.429 5.671 1.00 85.44 106 GLU A C 1
ATOM 830 O O . GLU A 1 106 ? -12.974 11.872 4.530 1.00 85.44 106 GLU A O 1
ATOM 835 N N . TYR A 1 107 ? -12.413 10.348 6.088 1.00 85.62 107 TYR A N 1
ATOM 836 C CA . TYR A 1 107 ? -11.389 9.613 5.348 1.00 85.62 107 TYR A CA 1
ATOM 837 C C . TYR A 1 107 ? -11.913 8.297 4.762 1.00 85.62 107 TYR A C 1
ATOM 839 O O . TYR A 1 107 ? -11.292 7.720 3.878 1.00 85.62 107 TYR A O 1
ATOM 847 N N . ALA A 1 108 ? -13.088 7.827 5.188 1.00 86.25 108 ALA A N 1
ATOM 848 C CA . ALA A 1 108 ? -13.669 6.583 4.694 1.00 86.25 108 ALA A CA 1
ATOM 849 C C . ALA A 1 108 ? -13.918 6.613 3.174 1.00 86.25 108 ALA A C 1
ATOM 851 O O . ALA A 1 108 ? -13.832 5.587 2.501 1.00 86.25 108 ALA A O 1
ATOM 852 N N . SER A 1 109 ? -14.176 7.790 2.601 1.00 87.25 109 SER A N 1
ATOM 853 C CA . SER A 1 109 ? -14.321 7.968 1.151 1.00 87.25 109 SER A CA 1
ATOM 854 C C . SER A 1 109 ? -13.009 7.793 0.378 1.00 87.25 109 SER A C 1
ATOM 856 O O . SER A 1 109 ? -13.053 7.616 -0.840 1.00 87.25 109 SER A O 1
ATOM 858 N N . GLU A 1 110 ? -11.856 7.804 1.057 1.00 86.62 110 GLU A N 1
ATOM 859 C CA . GLU A 1 110 ? -10.551 7.590 0.431 1.00 86.62 110 GLU A CA 1
ATOM 860 C C . GLU A 1 110 ? -10.332 6.117 0.043 1.00 86.62 110 GLU A C 1
ATOM 862 O O . GLU A 1 110 ? -9.463 5.821 -0.780 1.00 86.62 110 GLU A O 1
ATOM 867 N N . CYS A 1 111 ? -11.158 5.201 0.568 1.00 91.19 111 CYS A N 1
ATOM 868 C CA . CYS A 1 111 ? -11.105 3.762 0.296 1.00 91.19 111 CYS A CA 1
ATOM 869 C C . CYS A 1 111 ? -9.680 3.199 0.436 1.00 91.19 111 CYS A C 1
ATOM 871 O O . CYS A 1 111 ? -9.180 2.532 -0.477 1.00 91.19 111 CYS A O 1
ATOM 873 N N . GLU A 1 112 ? -9.013 3.539 1.543 1.00 93.00 112 GLU A N 1
ATOM 874 C CA . GLU A 1 112 ? -7.605 3.217 1.769 1.00 93.00 112 GLU A CA 1
ATOM 875 C C . GLU A 1 112 ? -7.381 1.711 1.972 1.00 93.00 112 GLU A C 1
ATOM 877 O O . GLU A 1 112 ? -8.058 1.044 2.759 1.00 93.00 112 GLU A O 1
ATOM 882 N N . TYR A 1 113 ? -6.362 1.207 1.280 1.00 95.25 113 TYR A N 1
ATOM 883 C CA . TYR A 1 113 ? -5.746 -0.091 1.491 1.00 95.25 113 TYR A CA 1
ATOM 884 C C . TYR A 1 113 ? -4.283 0.099 1.873 1.00 95.25 113 TYR A C 1
ATOM 886 O O . TYR A 1 113 ? -3.537 0.808 1.186 1.00 95.25 113 TYR A O 1
ATOM 894 N N . ILE A 1 114 ? -3.851 -0.597 2.920 1.00 93.81 114 ILE A N 1
ATOM 895 C CA . ILE A 1 114 ? -2.440 -0.674 3.299 1.00 93.81 114 ILE A CA 1
ATOM 896 C C . ILE A 1 114 ? -1.863 -1.976 2.737 1.00 93.81 114 ILE A C 1
ATOM 898 O O . ILE A 1 114 ? -2.263 -3.073 3.127 1.00 93.81 114 ILE A O 1
ATOM 902 N N . LEU A 1 115 ? -0.929 -1.840 1.796 1.00 90.69 115 LEU A N 1
ATOM 903 C CA . LEU A 1 115 ? -0.242 -2.936 1.112 1.00 90.69 115 LEU A CA 1
ATOM 904 C C . LEU A 1 115 ? 1.121 -3.193 1.750 1.00 90.69 115 LEU A C 1
ATOM 906 O O . LEU A 1 115 ? 1.925 -2.267 1.845 1.00 90.69 115 LEU A O 1
ATOM 910 N N . LEU A 1 116 ? 1.423 -4.442 2.115 1.00 89.00 116 LEU A N 1
ATOM 911 C CA . LEU A 1 116 ? 2.713 -4.787 2.716 1.00 89.00 116 LEU A CA 1
ATOM 912 C C . LEU A 1 116 ? 3.897 -4.521 1.773 1.00 89.00 116 LEU A C 1
ATOM 914 O O . LEU A 1 116 ? 3.878 -4.893 0.597 1.00 89.00 116 LEU A O 1
ATOM 918 N N . GLY A 1 117 ? 4.946 -3.929 2.338 1.00 86.19 117 GLY A N 1
ATOM 919 C CA . GLY A 1 117 ? 6.194 -3.565 1.686 1.00 86.19 117 GLY A CA 1
ATOM 920 C C . GLY A 1 117 ? 7.171 -4.709 1.408 1.00 86.19 117 GLY A C 1
ATOM 921 O O . GLY A 1 117 ? 6.983 -5.847 1.837 1.00 86.19 117 GLY A O 1
ATOM 922 N N . GLY A 1 118 ? 8.285 -4.389 0.742 1.00 83.31 118 GLY A N 1
ATOM 923 C CA . GLY A 1 118 ? 9.438 -5.287 0.595 1.00 83.31 118 GLY A CA 1
ATOM 924 C C . GLY A 1 118 ? 9.385 -6.307 -0.549 1.00 83.31 118 GLY A C 1
ATOM 925 O O . GLY A 1 118 ? 10.314 -7.112 -0.669 1.00 83.31 118 GLY A O 1
ATOM 926 N N . GLY A 1 119 ? 8.345 -6.279 -1.381 1.00 88.56 119 GLY A N 1
ATOM 927 C CA . GLY A 1 119 ? 8.229 -7.073 -2.604 1.00 88.56 119 GLY A CA 1
ATOM 928 C C . GLY A 1 119 ? 8.915 -6.440 -3.816 1.00 88.56 119 GLY A C 1
ATOM 929 O O . GLY A 1 119 ? 9.838 -5.637 -3.692 1.00 88.56 119 GLY A O 1
ATOM 930 N N . THR A 1 120 ? 8.486 -6.839 -5.012 1.00 89.88 120 THR A N 1
ATOM 931 C CA . THR A 1 120 ? 9.031 -6.357 -6.291 1.00 89.88 120 THR A CA 1
ATOM 932 C C . THR A 1 120 ? 7.910 -5.916 -7.224 1.00 89.88 120 THR A C 1
ATOM 934 O 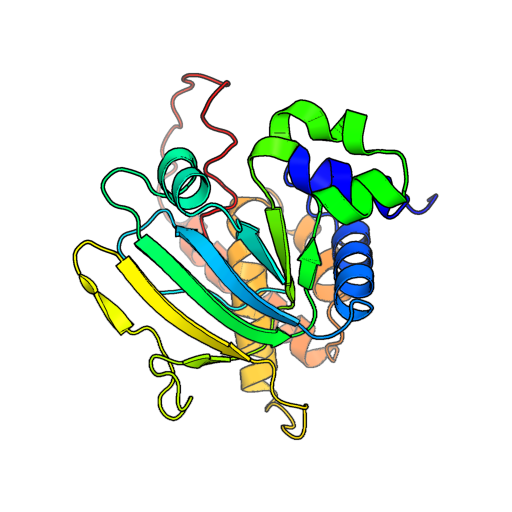O . THR A 1 120 ? 6.884 -6.588 -7.331 1.00 89.88 120 THR A O 1
ATOM 937 N N . PHE A 1 121 ? 8.133 -4.785 -7.893 1.00 91.69 121 PHE A N 1
ATOM 938 C CA . PHE A 1 121 ? 7.275 -4.235 -8.938 1.00 91.69 121 PHE A CA 1
ATOM 939 C C . PHE A 1 121 ? 7.756 -4.710 -10.307 1.00 91.69 121 PHE A C 1
ATOM 941 O O . PHE A 1 121 ? 8.946 -4.618 -10.614 1.00 91.69 121 PHE A O 1
ATOM 948 N N . TYR A 1 122 ? 6.836 -5.199 -11.128 1.00 93.75 122 TYR A N 1
ATOM 949 C CA . TYR A 1 122 ? 7.097 -5.685 -12.478 1.00 93.75 122 TYR A CA 1
ATOM 950 C C . TYR A 1 122 ? 6.305 -4.876 -13.500 1.00 93.75 122 TYR A C 1
ATOM 952 O O . TYR A 1 122 ? 5.184 -4.448 -13.227 1.00 93.75 122 TYR A O 1
ATOM 960 N N . ASN A 1 123 ? 6.858 -4.692 -14.696 1.00 94.50 123 ASN A N 1
ATOM 961 C CA . ASN A 1 123 ? 6.217 -3.918 -15.765 1.00 94.50 123 ASN A CA 1
ATOM 962 C C . ASN A 1 123 ? 5.274 -4.761 -16.644 1.00 94.50 123 ASN A C 1
ATOM 964 O O . ASN A 1 123 ? 4.694 -4.257 -17.605 1.00 94.50 123 ASN A O 1
ATOM 968 N N . SER A 1 124 ? 5.121 -6.049 -16.344 1.00 94.38 124 SER A N 1
ATOM 969 C CA . SER A 1 124 ? 4.345 -6.974 -17.161 1.00 94.38 124 SER A CA 1
ATOM 970 C C . SER A 1 124 ? 3.595 -8.012 -16.312 1.00 94.38 124 SER A C 1
ATOM 972 O O . SER A 1 124 ? 4.086 -8.408 -15.252 1.00 94.38 124 SER A O 1
ATOM 974 N N . PRO A 1 125 ? 2.434 -8.517 -16.785 1.00 94.75 125 PRO A N 1
ATOM 975 C CA . PRO A 1 125 ? 1.634 -9.504 -16.050 1.00 94.75 125 PRO A CA 1
ATOM 976 C C . PRO A 1 125 ? 2.350 -10.824 -15.762 1.00 94.75 125 PRO A C 1
ATOM 978 O O . PRO A 1 125 ? 2.081 -11.476 -14.759 1.00 94.75 125 PRO A O 1
ATOM 981 N N . ASN A 1 126 ? 3.263 -11.232 -16.645 1.00 94.44 126 ASN A N 1
ATOM 982 C CA . ASN A 1 126 ? 4.078 -12.433 -16.468 1.00 94.44 126 ASN A CA 1
ATOM 983 C C . ASN A 1 126 ? 5.221 -12.237 -15.451 1.00 94.44 126 ASN A C 1
ATOM 985 O O . ASN A 1 126 ? 5.928 -13.196 -15.159 1.00 94.44 126 ASN A O 1
ATOM 989 N N . MET A 1 127 ? 5.404 -11.019 -14.921 1.00 92.38 127 MET A N 1
ATOM 990 C CA . MET A 1 127 ? 6.362 -10.684 -13.865 1.00 92.38 127 MET A CA 1
ATOM 991 C C . MET A 1 127 ? 7.815 -11.066 -14.196 1.00 92.38 127 MET A C 1
ATOM 993 O O . MET A 1 127 ? 8.574 -11.501 -13.332 1.00 92.38 127 MET A O 1
ATOM 997 N N . THR A 1 128 ? 8.215 -10.894 -15.461 1.00 89.38 128 THR A N 1
ATOM 998 C CA . THR A 1 128 ? 9.568 -11.236 -15.939 1.00 89.38 128 THR A CA 1
ATOM 999 C C . THR A 1 128 ? 10.548 -10.068 -15.897 1.00 89.38 128 THR A C 1
ATOM 1001 O O . THR A 1 128 ? 11.751 -10.294 -15.821 1.00 89.38 128 THR A O 1
ATOM 1004 N N . SER A 1 129 ? 10.062 -8.825 -15.961 1.00 88.62 129 SER A N 1
ATOM 1005 C CA . SER A 1 129 ? 10.904 -7.624 -15.959 1.00 88.62 129 SER A CA 1
ATOM 1006 C C . SER A 1 129 ? 10.502 -6.690 -14.827 1.00 88.62 129 SER A C 1
ATOM 1008 O O . SER A 1 129 ? 9.338 -6.309 -14.700 1.00 88.62 129 SER A O 1
ATOM 1010 N N . VAL A 1 130 ? 11.483 -6.317 -14.007 1.00 90.44 130 VAL A N 1
ATOM 1011 C CA . VAL A 1 130 ? 11.309 -5.378 -12.893 1.00 90.44 130 VAL A CA 1
ATOM 1012 C C . VAL A 1 130 ? 11.061 -3.971 -13.437 1.00 90.44 130 VAL A C 1
ATOM 1014 O O . VAL A 1 130 ? 11.684 -3.564 -14.418 1.00 90.44 130 VAL A O 1
ATOM 1017 N N . GLY A 1 131 ? 10.162 -3.229 -12.794 1.00 88.88 131 GLY A N 1
ATOM 1018 C CA . GLY A 1 131 ? 9.888 -1.825 -13.085 1.00 88.88 131 GLY A CA 1
ATOM 1019 C C . GLY A 1 131 ? 8.408 -1.522 -13.287 1.00 88.88 131 GLY A C 1
ATOM 1020 O O . GLY A 1 131 ? 7.526 -2.236 -12.809 1.00 88.88 131 GLY A O 1
ATOM 1021 N N . PHE A 1 132 ? 8.154 -0.442 -14.018 1.00 92.19 132 PHE A N 1
ATOM 1022 C CA . PHE A 1 132 ? 6.824 0.095 -14.281 1.00 92.19 132 PHE A CA 1
ATOM 1023 C C . PHE A 1 132 ? 6.603 0.172 -15.788 1.00 92.19 132 PHE A C 1
ATOM 1025 O O . PHE A 1 132 ? 7.523 0.507 -16.537 1.00 92.19 132 PHE A O 1
ATOM 1032 N N . ARG A 1 133 ? 5.394 -0.154 -16.242 1.00 93.25 133 ARG A N 1
ATOM 1033 C CA . ARG A 1 133 ? 4.988 0.087 -17.625 1.00 93.25 133 ARG A CA 1
ATOM 1034 C C . ARG A 1 133 ? 4.446 1.499 -17.723 1.00 93.25 133 ARG A C 1
ATOM 1036 O O . ARG A 1 133 ? 3.491 1.810 -17.023 1.00 93.25 133 ARG A O 1
ATOM 1043 N N . ASP A 1 134 ? 5.051 2.319 -18.571 1.00 90.88 134 ASP A N 1
ATOM 1044 C CA . ASP A 1 134 ? 4.542 3.650 -18.893 1.00 90.88 134 ASP A CA 1
ATOM 1045 C C . ASP A 1 134 ? 3.331 3.523 -19.826 1.00 90.88 134 ASP A C 1
ATOM 1047 O O . ASP A 1 134 ? 3.437 2.990 -20.933 1.00 90.88 134 ASP A O 1
ATOM 1051 N N . ASP A 1 135 ? 2.172 3.971 -19.350 1.00 88.75 135 ASP A N 1
ATOM 1052 C CA . ASP A 1 135 ? 0.923 4.024 -20.112 1.00 88.75 135 ASP A CA 1
ATOM 1053 C C . ASP A 1 135 ? 0.667 5.440 -20.682 1.00 88.75 135 ASP A C 1
ATOM 1055 O O . ASP A 1 135 ? -0.421 5.713 -21.201 1.00 88.75 135 ASP A O 1
ATOM 1059 N N . ASN A 1 136 ? 1.681 6.314 -20.645 1.00 84.88 136 ASN A N 1
ATOM 1060 C CA . ASN A 1 136 ? 1.700 7.735 -21.004 1.00 84.88 136 ASN A CA 1
ATOM 1061 C C . ASN A 1 136 ? 0.992 8.658 -19.998 1.00 84.88 136 ASN A C 1
ATOM 1063 O O . ASN A 1 136 ? 0.256 8.235 -19.106 1.00 84.88 136 ASN A O 1
ATOM 1067 N N . ASP A 1 137 ? 1.216 9.968 -20.151 1.00 84.00 137 ASP A N 1
ATOM 1068 C CA . ASP A 1 137 ? 0.626 11.032 -19.323 1.00 84.00 137 ASP A CA 1
ATOM 1069 C C . ASP A 1 137 ? 0.915 10.886 -17.819 1.00 84.00 137 ASP A C 1
ATOM 1071 O O . ASP A 1 137 ? 0.069 11.198 -16.976 1.00 84.00 137 ASP A O 1
ATOM 1075 N N . GLY A 1 138 ? 2.100 10.370 -17.476 1.00 82.19 138 GLY A N 1
ATOM 1076 C CA . GLY A 1 138 ? 2.483 10.101 -16.089 1.00 82.19 138 GLY A CA 1
ATOM 1077 C C . GLY A 1 138 ? 1.689 8.960 -15.449 1.00 82.19 138 GLY A C 1
ATOM 1078 O O . GLY A 1 138 ? 1.639 8.870 -14.225 1.00 82.19 138 GLY A O 1
ATOM 1079 N N . LYS A 1 139 ? 1.038 8.100 -16.238 1.00 88.62 139 LYS A N 1
ATOM 1080 C CA . LYS A 1 139 ? 0.332 6.916 -15.741 1.00 88.62 139 LYS A CA 1
ATOM 1081 C C . LYS A 1 139 ? 1.201 5.690 -15.930 1.00 88.62 139 LYS A C 1
ATOM 1083 O O . LYS A 1 139 ? 1.775 5.481 -16.991 1.00 88.62 139 LYS A O 1
ATOM 1088 N N . TYR A 1 140 ? 1.229 4.855 -14.907 1.00 90.94 140 TYR A N 1
ATOM 1089 C CA . TYR A 1 140 ? 2.042 3.661 -14.870 1.00 90.94 140 TYR A CA 1
ATOM 1090 C C . TYR A 1 140 ? 1.219 2.462 -14.415 1.00 90.94 140 TYR A C 1
ATOM 1092 O O . TYR A 1 140 ? 0.458 2.550 -13.449 1.00 90.94 140 TYR A O 1
ATOM 1100 N N . SER A 1 141 ? 1.426 1.321 -15.063 1.00 94.56 141 SER A N 1
ATOM 1101 C CA . SER A 1 141 ? 0.927 0.019 -14.619 1.00 94.56 141 SER A CA 1
ATOM 1102 C C . SER A 1 141 ? 2.059 -0.813 -14.033 1.00 94.56 141 SER A C 1
ATOM 1104 O O . SER A 1 141 ? 3.178 -0.824 -14.553 1.00 94.56 141 SER A O 1
ATOM 1106 N N . THR A 1 142 ? 1.770 -1.566 -12.976 1.00 95.56 142 THR A N 1
ATOM 1107 C CA . THR A 1 142 ? 2.730 -2.508 -12.400 1.00 95.56 142 THR A CA 1
ATOM 1108 C C . THR A 1 142 ? 2.051 -3.707 -11.757 1.00 95.56 142 THR A C 1
ATOM 1110 O O . THR A 1 142 ? 0.917 -3.617 -11.292 1.00 95.56 142 THR A O 1
ATOM 1113 N N . TRP A 1 143 ? 2.761 -4.830 -11.720 1.00 96.50 143 TRP A N 1
ATOM 1114 C CA . TRP A 1 143 ? 2.384 -6.039 -11.000 1.00 96.50 143 TRP A CA 1
ATOM 1115 C C . TRP A 1 143 ? 3.283 -6.171 -9.787 1.00 96.50 143 TRP A C 1
ATOM 1117 O O . TRP A 1 143 ? 4.504 -6.141 -9.915 1.00 96.50 143 TRP A O 1
ATOM 1127 N N . TYR A 1 144 ? 2.685 -6.292 -8.611 1.00 95.00 144 TYR A N 1
ATOM 1128 C CA . TYR A 1 144 ? 3.404 -6.335 -7.351 1.00 95.00 144 TYR A CA 1
ATOM 1129 C C . TYR A 1 144 ? 3.215 -7.684 -6.669 1.00 95.00 144 TYR A C 1
ATOM 1131 O O . TYR A 1 144 ? 2.085 -8.126 -6.465 1.00 95.00 144 TYR A O 1
ATOM 1139 N N . ARG A 1 145 ? 4.322 -8.308 -6.264 1.00 93.81 145 ARG A N 1
ATOM 1140 C CA . ARG A 1 145 ? 4.312 -9.510 -5.422 1.00 93.81 145 ARG A CA 1
ATOM 1141 C C . ARG A 1 145 ? 5.412 -9.461 -4.375 1.00 93.81 145 ARG A C 1
ATOM 1143 O O . ARG A 1 145 ? 6.480 -8.889 -4.603 1.00 93.81 145 ARG A O 1
ATOM 1150 N N . ILE A 1 146 ? 5.164 -10.125 -3.252 1.00 90.31 146 ILE A N 1
ATOM 1151 C CA . ILE A 1 146 ? 6.191 -10.451 -2.265 1.00 90.31 146 ILE A CA 1
ATOM 1152 C C . ILE A 1 146 ? 6.614 -11.889 -2.529 1.00 90.31 146 ILE A C 1
ATOM 1154 O O . ILE A 1 146 ? 5.838 -12.818 -2.329 1.00 90.31 146 ILE A O 1
ATOM 1158 N N . GLU A 1 147 ? 7.842 -12.067 -3.003 1.00 79.94 147 GLU A N 1
ATOM 1159 C CA . GLU A 1 147 ? 8.394 -13.406 -3.185 1.00 79.94 147 GLU A CA 1
ATOM 1160 C C . GLU A 1 147 ? 8.631 -14.062 -1.815 1.00 79.94 147 GLU A C 1
ATOM 1162 O O . GLU A 1 147 ? 9.127 -13.393 -0.896 1.00 79.94 147 GLU A O 1
ATOM 1167 N N . PRO A 1 148 ? 8.325 -15.364 -1.654 1.00 62.09 148 PRO A N 1
ATOM 1168 C CA . PRO A 1 148 ? 8.727 -16.122 -0.478 1.00 62.09 148 PRO A CA 1
ATOM 1169 C C . PRO A 1 148 ? 10.235 -15.960 -0.283 1.00 62.09 148 PRO A C 1
ATOM 1171 O O . PRO A 1 148 ? 11.019 -16.213 -1.200 1.00 62.09 148 PRO A O 1
ATOM 1174 N N . ARG A 1 149 ? 10.653 -15.483 0.893 1.00 50.97 149 ARG A N 1
ATOM 1175 C CA . ARG A 1 149 ? 12.059 -15.167 1.177 1.00 50.97 149 ARG A CA 1
ATOM 1176 C C . ARG A 1 149 ? 12.917 -16.438 1.182 1.00 50.97 149 ARG A C 1
ATOM 1178 O O . ARG A 1 149 ? 13.173 -17.006 2.234 1.00 50.97 149 ARG A O 1
ATOM 1185 N N . ALA A 1 150 ? 13.397 -16.849 0.013 1.00 45.03 150 ALA A N 1
ATOM 1186 C CA . ALA A 1 150 ? 14.561 -17.725 -0.126 1.00 45.03 150 ALA A CA 1
ATOM 1187 C C . ALA A 1 150 ? 15.866 -16.912 -0.230 1.00 45.03 150 ALA A C 1
ATOM 1189 O O . ALA A 1 150 ? 16.960 -17.458 -0.106 1.00 45.03 150 ALA A O 1
ATOM 1190 N N . HIS A 1 151 ? 15.761 -15.597 -0.451 1.00 47.22 151 HIS A N 1
ATOM 1191 C CA . HIS A 1 151 ? 16.915 -14.737 -0.657 1.00 47.22 151 HIS A CA 1
ATOM 1192 C C . HIS A 1 151 ? 17.496 -14.263 0.677 1.00 47.22 151 HIS A C 1
ATOM 1194 O O . HIS A 1 151 ? 16.905 -13.442 1.383 1.00 47.22 151 HIS A O 1
ATOM 1200 N N . VAL A 1 152 ? 18.688 -14.761 1.004 1.00 53.62 152 VAL A N 1
ATOM 1201 C CA . VAL A 1 152 ? 19.576 -14.108 1.967 1.00 53.62 152 VAL A CA 1
ATOM 1202 C C . VAL A 1 152 ? 20.028 -12.806 1.314 1.00 53.62 152 VAL A C 1
ATOM 1204 O O . VAL A 1 152 ? 20.750 -12.835 0.319 1.00 53.62 152 VAL A O 1
ATOM 1207 N N . PHE A 1 153 ? 19.548 -11.672 1.820 1.00 55.72 153 PHE A N 1
ATOM 1208 C CA . PHE A 1 153 ? 20.041 -10.372 1.379 1.00 55.72 153 PHE A CA 1
ATOM 1209 C C . PHE A 1 153 ? 21.510 -10.235 1.759 1.00 55.72 153 PHE A C 1
ATOM 1211 O O . PHE A 1 153 ? 21.914 -10.585 2.873 1.00 55.72 153 PHE A O 1
ATOM 1218 N N . THR A 1 154 ? 22.307 -9.684 0.852 1.00 69.75 154 THR A N 1
ATOM 1219 C CA . THR A 1 154 ? 23.665 -9.269 1.197 1.00 69.75 154 THR A CA 1
ATOM 1220 C C . THR A 1 154 ? 23.616 -8.126 2.212 1.00 69.75 154 THR A C 1
ATOM 1222 O O . THR A 1 154 ? 22.651 -7.358 2.275 1.00 69.75 154 THR A O 1
ATOM 1225 N N . ASN A 1 155 ? 24.675 -7.968 3.007 1.00 65.19 155 ASN A N 1
ATOM 1226 C CA . ASN A 1 155 ? 24.767 -6.857 3.959 1.00 65.19 155 ASN A CA 1
ATOM 1227 C C . ASN A 1 155 ? 24.602 -5.489 3.278 1.00 65.19 155 ASN A C 1
ATOM 1229 O O . ASN A 1 155 ? 23.993 -4.594 3.859 1.00 65.19 155 ASN A O 1
ATOM 1233 N N . GLU A 1 156 ? 25.094 -5.336 2.048 1.00 69.75 156 GLU A N 1
ATOM 1234 C CA . GLU A 1 156 ? 24.966 -4.102 1.269 1.00 69.75 156 GLU A CA 1
ATOM 1235 C C . GLU A 1 156 ? 23.515 -3.808 0.884 1.00 69.75 156 GLU A C 1
ATOM 1237 O O . GLU A 1 156 ? 23.058 -2.675 1.022 1.00 69.75 156 GLU A O 1
ATOM 1242 N N . GLU A 1 157 ? 22.754 -4.818 0.462 1.00 63.78 157 GLU A N 1
ATOM 1243 C CA . GLU A 1 157 ? 21.337 -4.653 0.131 1.00 63.78 157 GLU A CA 1
ATOM 1244 C C . GLU A 1 157 ? 20.499 -4.314 1.357 1.00 63.78 157 GLU A C 1
ATOM 1246 O O . GLU A 1 157 ? 19.612 -3.462 1.278 1.00 63.78 157 GLU A O 1
ATOM 1251 N N . VAL A 1 158 ? 20.801 -4.944 2.494 1.00 64.56 158 VAL A N 1
ATOM 1252 C CA . VAL A 1 158 ? 20.159 -4.638 3.775 1.00 64.56 158 VAL A CA 1
ATOM 1253 C C . VAL A 1 158 ? 20.426 -3.185 4.172 1.00 64.56 158 VAL A C 1
ATOM 1255 O O . VAL A 1 158 ? 19.486 -2.455 4.491 1.00 64.56 158 VAL A O 1
ATOM 1258 N N . ILE A 1 159 ? 21.685 -2.739 4.101 1.00 66.81 159 ILE A N 1
ATOM 1259 C CA . ILE A 1 159 ? 22.076 -1.360 4.423 1.00 66.81 159 ILE A CA 1
ATOM 1260 C C . ILE A 1 159 ? 21.426 -0.373 3.448 1.00 66.81 159 ILE A C 1
ATOM 1262 O O . ILE A 1 159 ? 20.856 0.621 3.887 1.00 66.81 159 ILE A O 1
ATOM 1266 N N . ARG A 1 160 ? 21.440 -0.651 2.140 1.00 67.75 160 ARG A N 1
ATOM 1267 C CA . ARG A 1 160 ? 20.836 0.215 1.116 1.00 67.75 160 ARG A CA 1
ATOM 1268 C C . ARG A 1 160 ? 19.329 0.372 1.312 1.00 67.75 160 ARG A C 1
ATOM 1270 O O . ARG A 1 160 ? 18.818 1.486 1.235 1.00 67.75 160 ARG A O 1
ATOM 1277 N N . ARG A 1 161 ? 18.612 -0.721 1.593 1.00 64.50 161 ARG A N 1
ATOM 1278 C CA . ARG A 1 161 ? 17.169 -0.674 1.887 1.00 64.50 161 ARG A CA 1
ATOM 1279 C C . ARG A 1 161 ? 16.884 0.122 3.158 1.00 64.50 161 ARG A C 1
ATOM 1281 O O . ARG A 1 161 ? 15.978 0.948 3.163 1.00 64.50 161 ARG A O 1
ATOM 1288 N N . ALA A 1 162 ? 17.679 -0.078 4.208 1.00 65.75 162 ALA A N 1
ATOM 1289 C CA . ALA A 1 162 ? 17.551 0.688 5.442 1.00 65.75 162 ALA A CA 1
ATOM 1290 C C . ALA A 1 162 ? 17.837 2.186 5.234 1.00 65.75 162 ALA A C 1
ATOM 1292 O O . ALA A 1 162 ? 17.098 3.021 5.745 1.00 65.75 162 ALA A O 1
ATOM 1293 N N . LEU A 1 163 ? 18.847 2.538 4.434 1.00 65.06 163 LEU A N 1
ATOM 1294 C CA . LEU A 1 163 ? 19.146 3.929 4.084 1.00 65.06 163 LEU A CA 1
ATOM 1295 C C . LEU A 1 163 ? 18.019 4.583 3.286 1.00 65.06 163 LEU A C 1
ATOM 1297 O O . LEU A 1 163 ? 17.659 5.715 3.589 1.00 65.06 163 LEU A O 1
ATOM 1301 N N . ASN A 1 164 ? 17.418 3.877 2.326 1.00 62.62 164 ASN A N 1
ATOM 1302 C CA . ASN A 1 164 ? 16.265 4.395 1.585 1.00 62.62 164 ASN A CA 1
ATOM 1303 C C . ASN A 1 164 ? 15.071 4.672 2.512 1.00 62.62 164 ASN A C 1
ATOM 1305 O O . ASN A 1 164 ? 14.437 5.719 2.393 1.00 62.62 164 ASN A O 1
ATOM 1309 N N . ARG A 1 165 ? 14.812 3.780 3.478 1.00 62.78 165 ARG A N 1
ATOM 1310 C CA . ARG A 1 165 ? 13.759 3.970 4.491 1.00 62.78 165 ARG A CA 1
ATOM 1311 C C . ARG A 1 165 ? 14.026 5.188 5.362 1.00 62.78 165 ARG A C 1
ATOM 1313 O O . ARG A 1 165 ? 13.137 6.008 5.553 1.00 62.78 165 ARG A O 1
ATOM 1320 N N . VAL A 1 166 ? 15.257 5.332 5.855 1.00 62.25 166 VAL A N 1
ATOM 1321 C CA . VAL A 1 166 ? 15.631 6.458 6.720 1.00 62.25 166 VAL A CA 1
ATOM 1322 C C . VAL A 1 166 ? 15.664 7.781 5.951 1.00 62.25 166 VAL A C 1
ATOM 1324 O O . VAL A 1 166 ? 15.209 8.793 6.477 1.00 62.25 166 VAL A O 1
ATOM 1327 N N . SER A 1 167 ? 16.117 7.786 4.694 1.00 57.72 167 SER A N 1
ATOM 1328 C CA . SER A 1 167 ? 16.129 8.981 3.843 1.00 57.72 167 SER A CA 1
ATOM 1329 C C . SER A 1 167 ? 14.721 9.547 3.632 1.00 57.72 167 SER A C 1
ATOM 1331 O O . SER A 1 167 ? 14.544 10.762 3.695 1.00 57.72 167 SER A O 1
ATOM 1333 N N . GLY A 1 168 ? 13.702 8.684 3.525 1.00 54.03 168 GLY A N 1
ATOM 1334 C CA . GLY A 1 168 ? 12.303 9.118 3.485 1.00 54.03 168 GLY A CA 1
ATOM 1335 C C . GLY A 1 168 ? 11.765 9.721 4.791 1.00 54.03 168 GLY A C 1
ATOM 1336 O O . GLY A 1 168 ? 10.680 10.298 4.813 1.00 54.03 168 GLY A O 1
ATOM 1337 N N . MET A 1 169 ? 12.520 9.622 5.889 1.00 54.16 169 MET A N 1
ATOM 1338 C CA . MET A 1 169 ? 12.182 10.193 7.199 1.00 54.16 169 MET A CA 1
ATOM 1339 C C . MET A 1 169 ? 12.979 11.471 7.515 1.00 54.16 169 MET A C 1
ATOM 1341 O O . MET A 1 169 ? 12.584 12.229 8.405 1.00 54.16 169 MET A O 1
ATOM 1345 N N . GLU A 1 170 ? 14.066 11.752 6.783 1.00 51.34 170 GLU A N 1
ATOM 1346 C CA . GLU A 1 170 ? 14.988 12.874 7.043 1.00 51.34 170 GLU A CA 1
ATOM 1347 C C . GLU A 1 170 ? 14.309 14.254 6.993 1.00 51.34 170 GLU A C 1
ATOM 1349 O O . GLU A 1 170 ? 14.683 15.150 7.745 1.00 51.34 170 GLU A O 1
ATOM 1354 N N . ASP A 1 171 ? 13.279 14.428 6.163 1.00 48.62 171 ASP A N 1
ATOM 1355 C CA . ASP A 1 171 ? 12.547 15.697 6.025 1.00 48.62 171 ASP A CA 1
ATOM 1356 C C . ASP A 1 171 ? 11.536 15.978 7.152 1.00 48.62 171 ASP A C 1
ATOM 1358 O O . ASP A 1 171 ? 10.958 17.076 7.233 1.00 48.62 171 ASP A O 1
ATOM 1362 N N . MET A 1 172 ? 11.278 14.984 8.002 1.00 46.75 172 MET A N 1
ATOM 1363 C CA . MET A 1 172 ? 10.288 15.056 9.081 1.00 46.75 172 MET A CA 1
ATOM 1364 C C . MET A 1 172 ? 10.921 15.106 10.470 1.00 46.75 172 MET A C 1
ATOM 1366 O O . MET A 1 172 ? 10.246 15.499 11.423 1.00 46.75 172 MET A O 1
ATOM 1370 N N . ILE A 1 173 ? 12.205 14.770 10.575 1.00 51.81 173 ILE A N 1
ATOM 1371 C CA . ILE A 1 173 ? 12.938 14.726 11.834 1.00 51.81 173 ILE A CA 1
ATOM 1372 C C . ILE A 1 173 ? 13.796 15.990 11.960 1.00 51.81 173 ILE A C 1
ATOM 1374 O O . ILE A 1 173 ? 14.732 16.210 11.195 1.00 51.81 173 ILE A O 1
ATOM 1378 N N . ASN A 1 174 ? 13.449 16.848 12.924 1.00 51.41 174 ASN A N 1
ATOM 1379 C CA . ASN A 1 174 ? 14.124 18.134 13.126 1.00 51.41 174 ASN A CA 1
ATOM 1380 C C . ASN A 1 174 ? 15.460 18.013 13.891 1.00 51.41 174 ASN A C 1
ATOM 1382 O O . ASN A 1 174 ? 16.199 18.996 13.908 1.00 51.41 174 ASN A O 1
ATOM 1386 N N . ASP A 1 175 ? 15.771 16.863 14.507 1.00 52.91 175 ASP A N 1
ATOM 1387 C CA . ASP A 1 175 ? 16.947 16.682 15.375 1.00 52.91 175 ASP A CA 1
ATOM 1388 C C . ASP A 1 175 ? 17.562 15.265 15.275 1.00 52.91 175 ASP A C 1
ATOM 1390 O O . ASP A 1 175 ? 16.863 14.279 15.048 1.00 52.91 175 ASP A O 1
ATOM 1394 N N . ASP A 1 176 ? 18.881 15.146 15.441 1.00 51.06 176 ASP A N 1
ATOM 1395 C CA . ASP A 1 176 ? 19.657 13.912 15.215 1.00 51.06 176 ASP A CA 1
ATOM 1396 C C . ASP A 1 176 ? 19.343 12.795 16.231 1.00 51.06 176 ASP A C 1
ATOM 1398 O O . ASP A 1 176 ? 19.495 11.609 15.927 1.00 51.06 176 ASP A O 1
ATOM 1402 N N . ASN A 1 177 ? 18.839 13.156 17.414 1.00 53.06 177 ASN A N 1
ATOM 1403 C CA . ASN A 1 177 ? 18.469 12.205 18.468 1.00 53.06 177 ASN A CA 1
ATOM 1404 C C . ASN A 1 177 ? 17.161 11.440 18.189 1.00 53.06 177 ASN A C 1
ATOM 1406 O O . ASN A 1 177 ? 16.948 10.374 18.770 1.00 53.06 177 ASN A O 1
ATOM 1410 N N . ASP A 1 178 ? 16.322 11.925 17.270 1.00 55.72 178 ASP A N 1
ATOM 1411 C CA . ASP A 1 178 ? 15.007 11.341 16.965 1.00 55.72 178 ASP A CA 1
ATOM 1412 C C . ASP A 1 178 ? 15.070 10.184 15.949 1.00 55.72 178 ASP A C 1
ATOM 1414 O O . ASP A 1 178 ? 14.092 9.461 15.777 1.00 55.72 178 ASP A O 1
ATOM 1418 N N . LEU A 1 179 ? 16.216 9.964 15.291 1.00 58.97 179 LEU A N 1
ATOM 1419 C CA . LEU A 1 179 ? 16.436 8.856 14.343 1.00 58.97 179 LEU A CA 1
ATOM 1420 C C . LEU A 1 179 ? 16.863 7.548 15.025 1.00 58.97 179 LEU A C 1
ATOM 1422 O O . LEU A 1 179 ? 16.598 6.456 14.516 1.00 58.97 179 LEU A O 1
ATOM 1426 N N . ASN A 1 180 ? 17.502 7.653 16.192 1.00 60.81 180 ASN A N 1
ATOM 1427 C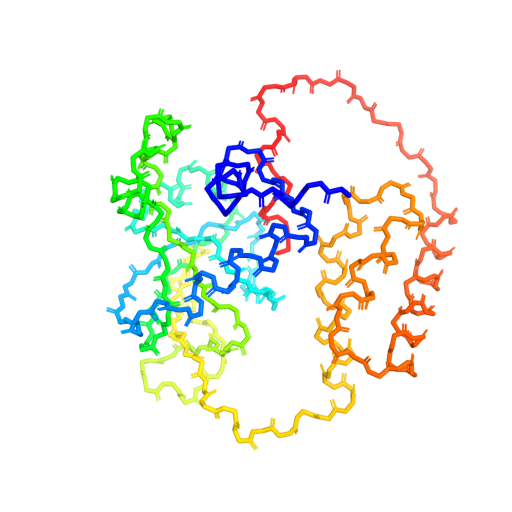 CA . ASN A 1 180 ? 18.019 6.512 16.948 1.00 60.81 180 ASN A CA 1
ATOM 1428 C C . ASN A 1 180 ? 16.946 5.461 17.293 1.00 60.81 180 ASN A C 1
ATOM 1430 O O . ASN A 1 180 ? 17.223 4.274 17.119 1.00 60.81 180 ASN A O 1
ATOM 1434 N N . PRO A 1 181 ? 15.728 5.829 17.737 1.00 58.12 181 PRO A N 1
ATOM 1435 C CA . PRO A 1 181 ? 14.665 4.857 17.994 1.00 58.12 181 PRO A CA 1
ATOM 1436 C C . PRO A 1 181 ? 14.291 4.036 16.752 1.00 58.12 181 PRO A C 1
ATOM 1438 O O . PRO A 1 181 ? 14.133 2.824 16.848 1.00 58.12 181 PRO A O 1
ATOM 1441 N N . TYR A 1 182 ? 14.237 4.665 15.574 1.00 59.84 182 TYR A N 1
ATOM 1442 C CA . TYR A 1 182 ? 13.885 3.985 14.323 1.00 59.84 182 TYR A CA 1
ATOM 1443 C C . TYR A 1 182 ? 14.964 2.998 13.885 1.00 59.84 182 TYR A C 1
ATOM 1445 O O . TYR A 1 182 ? 14.651 1.874 13.511 1.00 59.84 182 TYR A O 1
ATOM 1453 N N . ILE A 1 183 ? 16.238 3.384 13.981 1.00 61.66 183 ILE A N 1
ATOM 1454 C CA . ILE A 1 183 ? 17.364 2.507 13.624 1.00 61.66 183 ILE A CA 1
ATOM 1455 C C . ILE A 1 183 ? 17.512 1.364 14.632 1.00 61.66 183 ILE A C 1
ATOM 1457 O O . ILE A 1 183 ? 17.859 0.242 14.255 1.00 61.66 183 ILE A O 1
ATOM 1461 N N . ASN A 1 184 ? 17.216 1.619 15.907 1.00 61.69 184 ASN A N 1
ATOM 1462 C CA . ASN A 1 184 ? 17.256 0.594 16.941 1.00 61.69 184 ASN A CA 1
ATOM 1463 C C . ASN A 1 184 ? 16.152 -0.457 16.778 1.00 61.69 184 ASN A C 1
ATOM 1465 O O . ASN A 1 184 ? 16.434 -1.628 17.035 1.00 61.69 184 ASN A O 1
ATOM 1469 N N . ASP A 1 185 ? 14.983 -0.071 16.267 1.00 57.72 185 ASP A N 1
ATOM 1470 C CA . ASP A 1 185 ? 13.873 -0.984 15.967 1.00 57.72 185 ASP A CA 1
ATOM 1471 C C . ASP A 1 185 ? 14.077 -1.797 14.675 1.00 57.72 185 ASP A C 1
ATOM 1473 O O . ASP A 1 185 ? 13.409 -2.813 14.465 1.00 57.72 185 ASP A O 1
ATOM 1477 N N . LEU A 1 186 ? 15.041 -1.427 13.822 1.00 61.03 186 LEU A N 1
ATOM 1478 C CA . LEU A 1 186 ? 15.442 -2.286 12.710 1.00 61.03 186 LEU A CA 1
ATOM 1479 C C . LEU A 1 186 ? 16.138 -3.546 13.259 1.00 61.03 186 LEU A C 1
ATOM 1481 O O . LEU A 1 186 ? 17.072 -3.462 14.067 1.00 61.03 186 LEU A O 1
ATOM 1485 N N . LEU A 1 187 ? 15.722 -4.724 12.781 1.00 57.41 187 LEU A N 1
ATOM 1486 C CA . LEU A 1 187 ? 16.343 -6.029 13.069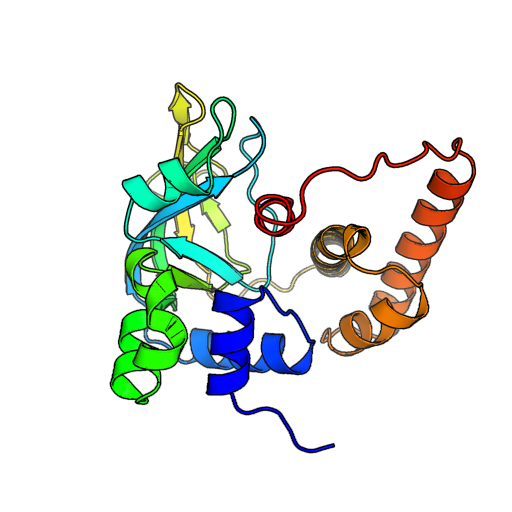 1.00 57.41 187 LEU A CA 1
ATOM 1487 C C . LEU A 1 187 ? 17.702 -6.171 12.354 1.00 57.41 187 LEU A C 1
ATOM 1489 O O . LEU A 1 187 ? 17.904 -7.046 11.516 1.00 57.41 187 LEU A O 1
ATOM 1493 N N . LEU A 1 188 ? 18.623 -5.261 12.656 1.00 66.19 188 LEU A N 1
ATOM 1494 C CA . LEU A 1 188 ? 19.956 -5.160 12.077 1.00 66.19 188 LEU A CA 1
ATOM 1495 C C . LEU A 1 188 ? 21.020 -5.494 13.116 1.00 66.19 188 LEU A C 1
ATOM 1497 O O . LEU A 1 188 ? 20.864 -5.228 14.311 1.00 66.19 188 LEU A O 1
ATOM 1501 N N . THR A 1 189 ? 22.145 -6.018 12.643 1.00 73.12 189 THR A N 1
ATOM 1502 C CA . THR A 1 189 ? 23.345 -6.162 13.469 1.00 73.12 189 THR A CA 1
ATOM 1503 C C . THR A 1 189 ? 23.866 -4.788 13.893 1.00 73.12 189 THR A C 1
ATOM 1505 O O . THR A 1 189 ? 23.670 -3.787 13.199 1.00 73.12 189 THR A O 1
ATOM 1508 N N . LYS A 1 190 ? 24.589 -4.736 15.017 1.00 74.25 190 LYS A N 1
ATOM 1509 C CA . LYS A 1 190 ? 25.212 -3.498 15.510 1.00 74.25 190 LYS A CA 1
ATOM 1510 C C . LYS A 1 190 ? 26.063 -2.808 14.430 1.00 74.25 190 LYS A C 1
ATOM 1512 O O . LYS A 1 190 ? 25.891 -1.621 14.194 1.00 74.25 190 LYS A O 1
ATOM 1517 N N . GLY A 1 191 ? 26.884 -3.567 13.698 1.00 72.12 191 GLY A N 1
ATOM 1518 C CA . GLY A 1 191 ? 27.728 -3.020 12.627 1.00 72.12 191 GLY A CA 1
ATOM 1519 C C . GLY A 1 191 ? 26.944 -2.414 11.454 1.00 72.12 191 GLY A C 1
ATOM 1520 O O . GLY A 1 191 ? 27.356 -1.398 10.894 1.00 72.12 191 GLY A O 1
ATOM 1521 N N . GLN A 1 192 ? 25.784 -2.980 11.103 1.00 67.31 192 GLN A N 1
ATOM 1522 C CA . GLN A 1 192 ? 24.895 -2.401 10.086 1.00 67.31 192 GLN A CA 1
ATOM 1523 C C . GLN A 1 192 ? 24.261 -1.093 10.581 1.00 67.31 192 GLN A C 1
ATOM 1525 O O . GLN A 1 192 ? 24.242 -0.112 9.836 1.00 67.31 192 GLN A O 1
ATOM 1530 N N . LYS A 1 193 ? 23.803 -1.049 11.841 1.00 71.31 193 LYS A N 1
ATOM 1531 C CA . LYS A 1 193 ? 23.252 0.169 12.465 1.00 71.31 193 LYS A CA 1
ATOM 1532 C C . LYS A 1 193 ? 24.288 1.296 12.514 1.00 71.31 193 LYS A C 1
ATOM 1534 O O . LYS A 1 193 ? 23.989 2.412 12.096 1.00 71.31 193 LYS A O 1
ATOM 1539 N N . ASP A 1 194 ? 25.518 0.985 12.920 1.00 74.06 194 ASP A N 1
ATOM 1540 C CA . ASP A 1 194 ? 26.627 1.946 12.978 1.00 74.06 194 ASP A CA 1
ATOM 1541 C C . ASP A 1 194 ? 26.967 2.507 11.584 1.00 74.06 194 ASP A C 1
ATOM 1543 O O . ASP A 1 194 ? 27.215 3.705 11.425 1.00 74.06 194 ASP A O 1
ATOM 1547 N N . THR A 1 195 ? 26.923 1.658 10.550 1.00 74.44 195 THR A N 1
ATOM 1548 C CA . THR A 1 195 ? 27.168 2.064 9.154 1.00 74.44 195 THR A CA 1
ATOM 1549 C C . THR A 1 195 ? 26.097 3.033 8.649 1.00 74.44 195 THR A C 1
ATOM 1551 O O . THR A 1 195 ? 26.426 4.051 8.037 1.00 74.44 195 THR A O 1
ATOM 1554 N N . ILE A 1 196 ? 24.825 2.755 8.948 1.00 70.12 196 ILE A N 1
ATOM 1555 C CA . ILE A 1 196 ? 23.691 3.620 8.594 1.00 70.12 196 ILE A CA 1
ATOM 1556 C C . ILE A 1 196 ? 23.808 4.975 9.302 1.00 70.12 196 ILE A C 1
ATOM 1558 O O . ILE A 1 196 ? 23.739 6.015 8.647 1.00 70.12 196 ILE A O 1
ATOM 1562 N N . MET A 1 197 ? 24.068 4.974 10.613 1.00 72.69 197 MET A N 1
ATOM 1563 C CA . MET A 1 197 ? 24.251 6.203 11.393 1.00 72.69 197 MET A CA 1
ATOM 1564 C C . MET A 1 197 ? 25.400 7.058 10.861 1.00 72.69 197 MET A C 1
ATOM 1566 O O . MET A 1 197 ? 25.249 8.268 10.681 1.00 72.69 197 MET A O 1
ATOM 1570 N N . LYS A 1 198 ? 26.541 6.437 10.540 1.00 77.94 198 LYS A N 1
ATOM 1571 C CA . LYS A 1 198 ? 27.691 7.142 9.961 1.00 77.94 198 LYS A CA 1
ATOM 1572 C C . LYS A 1 198 ? 27.348 7.788 8.616 1.00 77.94 198 LYS A C 1
ATOM 1574 O O . LYS A 1 198 ? 27.781 8.912 8.360 1.00 77.94 198 LYS A O 1
ATOM 1579 N N . HIS A 1 199 ? 26.565 7.109 7.775 1.00 72.94 199 HIS A N 1
ATOM 1580 C CA . HIS A 1 199 ? 26.128 7.646 6.487 1.00 72.94 199 HIS A CA 1
ATOM 1581 C C . HIS A 1 199 ? 25.237 8.886 6.663 1.00 72.94 199 HIS A C 1
ATOM 1583 O O . HIS A 1 199 ? 25.542 9.927 6.082 1.00 72.94 199 HIS A O 1
ATOM 1589 N N . ILE A 1 200 ? 24.222 8.815 7.529 1.00 68.50 200 ILE A N 1
ATOM 1590 C CA . ILE A 1 200 ? 23.298 9.929 7.824 1.00 68.50 200 ILE A CA 1
ATOM 1591 C C . ILE A 1 200 ? 24.047 11.160 8.358 1.00 68.50 200 ILE A C 1
ATOM 1593 O O . ILE A 1 200 ? 23.819 12.288 7.917 1.00 68.50 200 ILE A O 1
ATOM 1597 N N . LEU A 1 201 ? 24.983 10.956 9.290 1.00 70.50 201 LEU A N 1
ATOM 1598 C CA . LEU A 1 201 ? 25.791 12.047 9.844 1.00 70.50 201 LEU A CA 1
ATOM 1599 C C . LEU A 1 201 ? 26.683 12.696 8.770 1.00 70.50 201 LEU A C 1
ATOM 1601 O O . LEU A 1 201 ? 26.889 13.911 8.773 1.00 70.50 201 LEU A O 1
ATOM 1605 N N . SER A 1 202 ? 27.191 11.904 7.818 1.00 69.12 202 SER A N 1
ATOM 1606 C CA . SER A 1 202 ? 28.038 12.407 6.731 1.00 69.12 202 SER A CA 1
ATOM 1607 C C . SER A 1 202 ? 27.268 13.231 5.689 1.00 69.12 202 SER A C 1
ATOM 1609 O O . SER A 1 202 ? 27.758 14.276 5.263 1.00 69.12 202 SER A O 1
ATOM 1611 N N . THR A 1 203 ? 26.045 12.832 5.324 1.00 64.50 203 THR A N 1
ATOM 1612 C CA . THR A 1 203 ? 25.215 13.539 4.332 1.00 64.50 203 THR A CA 1
ATOM 1613 C C . THR A 1 203 ? 24.643 14.854 4.874 1.00 64.50 203 THR A C 1
ATOM 1615 O O . THR A 1 203 ? 24.502 15.821 4.119 1.00 64.50 203 THR A O 1
ATOM 1618 N N . LYS A 1 204 ? 24.381 14.957 6.185 1.00 60.50 204 LYS A N 1
ATOM 1619 C CA . LYS A 1 204 ? 23.936 16.210 6.828 1.00 60.50 204 LYS A CA 1
ATOM 1620 C C . LYS A 1 204 ? 25.037 17.269 6.947 1.00 60.50 204 LYS A C 1
ATOM 1622 O O . LYS A 1 204 ? 24.759 18.449 6.726 1.00 60.50 204 LYS A O 1
ATOM 1627 N N . ASN A 1 205 ? 26.286 16.872 7.206 1.00 55.00 205 ASN A N 1
ATOM 1628 C CA . ASN A 1 205 ? 27.423 17.805 7.228 1.00 55.00 205 ASN A CA 1
ATOM 1629 C C . ASN A 1 205 ? 27.651 18.492 5.869 1.00 55.00 205 ASN A C 1
ATOM 1631 O O . ASN A 1 205 ? 28.074 19.645 5.828 1.00 55.00 205 ASN A O 1
ATOM 1635 N N . VAL A 1 206 ? 27.285 17.833 4.765 1.00 52.75 206 VAL A N 1
ATOM 1636 C CA . VAL A 1 206 ? 27.303 18.426 3.417 1.00 52.75 206 VAL A CA 1
ATOM 1637 C C . VAL A 1 206 ? 26.163 19.441 3.226 1.00 52.75 206 VAL A C 1
ATOM 1639 O O . VAL A 1 206 ? 26.367 20.487 2.611 1.00 52.75 206 VAL A O 1
ATOM 1642 N N . LYS A 1 207 ? 24.971 19.191 3.791 1.00 49.62 207 LYS A N 1
ATOM 1643 C CA . LYS A 1 207 ? 23.801 20.089 3.676 1.00 49.62 207 LYS A CA 1
ATOM 1644 C C . LYS A 1 207 ? 23.915 21.355 4.545 1.00 49.62 207 LYS A C 1
ATOM 1646 O O . LYS A 1 207 ? 23.437 22.411 4.134 1.00 49.62 207 LYS A O 1
ATOM 1651 N N . ASN A 1 208 ? 24.589 21.296 5.697 1.00 47.12 208 ASN A N 1
ATOM 1652 C CA . ASN A 1 208 ? 24.759 22.449 6.600 1.00 47.12 208 ASN A CA 1
ATOM 1653 C C . ASN A 1 208 ? 25.771 23.512 6.112 1.00 47.12 208 ASN A C 1
ATOM 1655 O O . ASN A 1 208 ? 25.860 24.582 6.712 1.00 47.12 208 ASN A O 1
ATOM 1659 N N . GLY A 1 209 ? 26.483 23.267 5.004 1.00 41.78 209 GLY A N 1
ATOM 1660 C CA . GLY A 1 209 ? 27.311 24.270 4.314 1.00 41.78 209 GLY A CA 1
ATOM 1661 C C . GLY A 1 209 ? 26.547 25.168 3.325 1.00 41.78 209 GLY A C 1
ATOM 1662 O O . GLY A 1 209 ? 27.124 26.109 2.784 1.00 41.78 209 GLY A O 1
ATOM 1663 N N . GLY A 1 210 ? 25.258 24.899 3.072 1.00 39.41 210 GLY A N 1
ATOM 1664 C CA . GLY A 1 210 ? 24.424 25.620 2.106 1.00 39.41 210 GLY A CA 1
ATOM 1665 C C . GLY A 1 210 ? 23.445 26.602 2.760 1.00 39.41 210 GLY A C 1
ATOM 1666 O O . GLY A 1 210 ? 22.617 26.235 3.587 1.00 39.41 210 GLY A O 1
ATOM 1667 N N . THR A 1 211 ? 23.533 27.867 2.357 1.00 38.97 211 THR A N 1
ATOM 1668 C CA . THR A 1 211 ? 22.712 29.036 2.728 1.00 38.97 211 THR A CA 1
ATOM 1669 C C . THR A 1 211 ? 21.255 28.756 3.162 1.00 38.97 211 THR A C 1
ATOM 1671 O O . THR A 1 211 ? 20.405 28.324 2.382 1.00 38.97 211 THR A O 1
ATOM 1674 N N . ARG A 1 212 ? 20.928 29.143 4.408 1.00 36.84 212 ARG A N 1
ATOM 1675 C CA . ARG A 1 212 ? 19.564 29.204 4.976 1.00 36.84 212 ARG A CA 1
ATOM 1676 C C . ARG A 1 212 ? 18.616 30.037 4.092 1.00 36.84 212 ARG A C 1
ATOM 1678 O O . ARG A 1 212 ? 18.654 31.267 4.128 1.00 36.84 212 ARG A O 1
ATOM 1685 N N . ARG A 1 213 ? 17.689 29.398 3.369 1.00 36.75 213 ARG A N 1
ATOM 1686 C CA . ARG A 1 213 ? 16.530 30.085 2.763 1.00 36.75 213 ARG A CA 1
ATOM 1687 C C . ARG A 1 213 ? 15.429 30.308 3.809 1.00 36.75 213 ARG A C 1
ATOM 1689 O O . ARG A 1 213 ? 14.932 29.366 4.421 1.00 36.75 213 ARG A O 1
ATOM 1696 N N . LYS A 1 214 ? 15.032 31.573 3.996 1.00 36.28 214 LYS A N 1
ATOM 1697 C CA . LYS A 1 214 ? 13.894 31.997 4.832 1.00 36.28 214 LYS A CA 1
ATOM 1698 C C . LYS A 1 214 ? 12.589 31.377 4.301 1.00 36.28 214 LYS A C 1
ATOM 1700 O O . LYS A 1 214 ? 12.224 31.613 3.153 1.00 36.28 214 LYS A O 1
ATOM 1705 N N . ARG A 1 215 ? 11.864 30.616 5.133 1.00 32.94 215 ARG A N 1
ATOM 1706 C CA . ARG A 1 215 ? 10.502 30.132 4.826 1.00 32.94 215 ARG A CA 1
ATOM 1707 C C . ARG A 1 215 ? 9.471 31.233 5.101 1.00 32.94 215 ARG A C 1
ATOM 1709 O O . ARG A 1 215 ? 9.309 31.658 6.244 1.00 32.94 215 ARG A O 1
ATOM 1716 N N . CYS A 1 216 ? 8.750 31.652 4.061 1.00 28.62 216 CYS A N 1
ATOM 1717 C CA . CYS A 1 216 ? 7.545 32.475 4.172 1.00 28.62 216 CYS A CA 1
ATOM 1718 C C . CYS A 1 216 ? 6.393 31.684 4.814 1.00 28.62 216 CYS A C 1
ATOM 1720 O O . CYS A 1 216 ? 6.138 30.531 4.468 1.00 28.62 216 CYS A O 1
ATOM 1722 N N . LYS A 1 217 ? 5.683 32.328 5.747 1.00 38.59 217 LYS A N 1
ATOM 1723 C CA . LYS A 1 217 ? 4.475 31.818 6.408 1.00 38.59 217 LYS A CA 1
ATOM 1724 C C . LYS A 1 217 ? 3.249 32.087 5.529 1.00 38.59 217 LYS A C 1
ATOM 1726 O O . LYS A 1 217 ? 2.730 33.196 5.576 1.00 38.59 217 LYS A O 1
ATOM 1731 N N . HIS A 1 218 ? 2.734 31.092 4.805 1.00 31.91 218 HIS A N 1
ATOM 1732 C CA . HIS A 1 218 ? 1.389 31.156 4.214 1.00 31.91 218 HIS A CA 1
ATOM 1733 C C . HIS A 1 218 ? 0.611 29.833 4.359 1.00 31.91 218 HIS A C 1
ATOM 1735 O O . HIS A 1 218 ? 1.147 28.758 4.127 1.00 31.91 218 HIS A O 1
ATOM 1741 N N . SER A 1 219 ? -0.663 29.982 4.757 1.00 33.19 219 SER A N 1
ATOM 1742 C CA . SER A 1 219 ? -1.809 29.053 4.702 1.00 33.19 219 SER A CA 1
ATOM 1743 C C . SER A 1 219 ? -1.664 27.635 5.299 1.00 33.19 219 SER A C 1
ATOM 1745 O O . SER A 1 219 ? -1.146 26.704 4.689 1.00 33.19 219 SER A O 1
ATOM 1747 N N . LYS A 1 220 ? -2.221 27.441 6.504 1.00 35.56 220 LYS A N 1
ATOM 1748 C CA . LYS A 1 220 ? -2.121 26.216 7.325 1.00 35.56 220 LYS A CA 1
ATOM 1749 C C . LYS A 1 220 ? -3.085 25.066 6.972 1.00 35.56 220 LYS A C 1
ATOM 1751 O O . LYS A 1 220 ? -3.004 24.037 7.632 1.00 35.56 220 LYS A O 1
ATOM 1756 N N . ARG A 1 221 ? -3.978 25.179 5.978 1.00 39.62 221 ARG A N 1
ATOM 1757 C CA . ARG A 1 221 ? -5.089 24.205 5.820 1.00 39.62 221 ARG A CA 1
ATOM 1758 C C . ARG A 1 221 ? -4.979 23.209 4.657 1.00 39.62 221 ARG A C 1
ATOM 1760 O O . ARG A 1 221 ? -5.707 22.230 4.644 1.00 39.62 221 ARG A O 1
ATOM 1767 N N . HIS A 1 222 ? -4.036 23.392 3.732 1.00 36.56 222 HIS A N 1
ATOM 1768 C CA . HIS A 1 222 ? -3.779 22.436 2.632 1.00 36.56 222 HIS A CA 1
ATOM 1769 C C . HIS A 1 222 ? -2.322 21.948 2.550 1.00 36.56 222 HIS A C 1
ATOM 1771 O O . HIS A 1 222 ? -2.001 21.047 1.784 1.00 36.56 222 HIS A O 1
ATOM 1777 N N . SER A 1 223 ? -1.423 22.492 3.376 1.00 36.34 223 SER A N 1
ATOM 1778 C CA . SER A 1 223 ? 0.014 22.179 3.331 1.00 36.34 223 SER A CA 1
ATOM 1779 C C . SER A 1 223 ? 0.419 20.903 4.089 1.00 36.34 223 SER A C 1
ATOM 1781 O O . SER A 1 223 ? 1.577 20.502 3.979 1.00 36.34 223 SER A O 1
ATOM 1783 N N . ARG A 1 224 ? -0.471 20.274 4.874 1.00 40.72 224 ARG A N 1
ATOM 1784 C CA . ARG A 1 224 ? -0.119 19.073 5.662 1.00 40.72 224 ARG A CA 1
ATOM 1785 C C . ARG A 1 224 ? -0.192 17.770 4.847 1.00 40.72 224 ARG A C 1
ATOM 1787 O O . ARG A 1 224 ? 0.626 16.894 5.086 1.00 40.72 224 ARG A O 1
ATOM 1794 N N . ARG A 1 225 ? -1.051 17.702 3.818 1.00 44.91 225 ARG A N 1
ATOM 1795 C CA . ARG A 1 225 ? -1.222 16.545 2.906 1.00 44.91 225 ARG A CA 1
ATOM 1796 C C . ARG A 1 225 ? -0.010 16.248 2.005 1.00 44.91 225 ARG A C 1
ATOM 1798 O O . ARG A 1 225 ? 0.091 15.167 1.446 1.00 44.91 225 ARG A O 1
ATOM 1805 N N . LEU A 1 226 ? 0.925 17.191 1.860 1.00 35.91 226 LEU A N 1
ATOM 1806 C CA . LEU A 1 226 ? 2.009 17.105 0.871 1.00 35.91 226 LEU A CA 1
ATOM 1807 C C . LEU A 1 226 ? 3.263 16.350 1.320 1.00 35.91 226 LEU A C 1
ATOM 1809 O O . LEU A 1 226 ? 4.126 16.100 0.488 1.00 35.91 226 LEU A O 1
ATOM 1813 N N . LYS A 1 227 ? 3.399 16.016 2.606 1.00 35.25 227 LYS A N 1
ATOM 1814 C CA . LYS A 1 227 ? 4.661 15.469 3.127 1.00 35.25 227 LYS A CA 1
ATOM 1815 C C . LYS A 1 227 ? 4.768 13.943 3.094 1.00 35.25 227 LYS A C 1
ATOM 1817 O O . LYS A 1 227 ? 5.879 13.449 3.151 1.00 35.25 227 LYS A O 1
ATOM 1822 N N . ALA A 1 228 ? 3.654 13.218 2.979 1.00 37.66 228 ALA A N 1
ATOM 1823 C CA . ALA A 1 228 ? 3.642 11.749 3.014 1.00 37.66 228 ALA A CA 1
ATOM 1824 C C . ALA A 1 228 ? 3.659 11.081 1.620 1.00 37.66 228 ALA A C 1
ATOM 1826 O O . ALA A 1 228 ? 3.801 9.864 1.529 1.00 37.66 228 ALA A O 1
ATOM 1827 N N . TYR A 1 229 ? 3.518 11.878 0.553 1.00 35.62 229 TYR A N 1
ATOM 1828 C CA . TYR A 1 229 ? 3.653 11.452 -0.850 1.00 35.62 229 TYR A CA 1
ATOM 1829 C C . TYR A 1 229 ? 5.010 11.811 -1.464 1.00 35.62 229 TYR A C 1
ATOM 1831 O O . TYR A 1 229 ? 5.264 11.491 -2.623 1.00 35.62 229 TYR A O 1
ATOM 1839 N N . MET A 1 230 ? 5.859 12.494 -0.695 1.00 29.84 230 MET A N 1
ATOM 1840 C CA . MET A 1 230 ? 7.290 12.545 -0.957 1.00 29.84 230 MET A CA 1
ATOM 1841 C C . MET A 1 230 ? 7.869 11.281 -0.325 1.00 29.84 230 MET A C 1
ATOM 1843 O O . MET A 1 230 ? 7.522 10.999 0.820 1.00 29.84 230 MET A O 1
ATOM 1847 N N . TYR A 1 231 ? 8.702 10.557 -1.076 1.00 34.25 231 TYR A N 1
ATOM 1848 C CA . TYR A 1 231 ? 9.256 9.227 -0.774 1.00 34.25 231 TYR A CA 1
ATOM 1849 C C . TYR A 1 231 ? 8.273 8.094 -1.113 1.00 34.25 231 TYR A C 1
ATOM 1851 O O . TYR A 1 231 ? 7.733 7.404 -0.223 1.00 34.25 231 TYR A O 1
#

Organism: NCBI:txid1070528

Foldseek 3Di:
DDQDDQLRLLLCCQPVVDDDPSSLVSVLVVQQPAFFDWDKWKAKFDALDQDDAFDQWDKTAPDQVLRCPQRHDQRIAMETEGEDRFRKDQSCVVCVVVVNNVSCVVPVVRRIMITGGDWFWACDPVRPHGGWPDPDPNYTYTYTDHDDPPDDDDLVRVLVSVLRHVVLCVVPDPDLVVCVVVLVSPPDDPVSSVVSSVVVVVVVVVVVVDDDDDDDDDDDPSPSSNSNSRD

pLDDT: mean 74.49, std 19.2, range [28.62, 97.5]